Protein AF-F0QRX8-F1 (afdb_monomer_lite)

Radius of gyration: 18.48 Å; chains: 1; bounding box: 49×39×50 Å

Foldseek 3Di:
DFLKQKDWAQQVCLVVCVVVLVVVVVVLLVLLVVQLPDDDDDVQLLVVLVVLLVNVNSVSNNFLEMEMEGEVPLDDLDQEAEEEADLDDDPVVCCVQVSVQVSCCVPPVDRAHAAAEECDPDDDPCCSSVSNHDYHNDDPDLCCLVPPPHRYYYYDNDVVVVVSSVVSHQAKYWYWAWDWDADPVRGIYIYTHGQHIDHPVVCVPDVVVRVVRVVSSVCVNCDPPVVVVVVVVPD

Secondary structure (DSSP, 8-state):
---EEEEE--HHHHHHHHHHHHHHHHHHHHHHHHHTT----HHHHHHHHHHHHHHHHHHHTTS-EEEEEE-TT---SS-EEEEEE-SS--GGGGHHHHHHHHHHHHHH---PPPEEEE--SSPPGGGGGGTTS--BSS-S-TTHHHH--S-EEEEE--HHHHHHHHHH--SEEEEEEEEEEEETTTEEEEEEEEEEEE-HHHHHH-HHHHHHHHHHHHHHHTTTTTHHHHGGG--

Sequence (235 aa):
MESTTQSKSRWFLGILLFPIVLVVLPLFSLYCLRHRKQYKGSEEYSSRFFFLKKIYWLLYQLSPQKDLLDTKDHLELKNSLIVLYSPSFSFFTIYIAFLVSSFYEENYQTRKSFRLCNLHNKKFWWEFLLSSLDVFRKIPSVNFLKESSESIVYFVNSTSSLEEIIKNSYRTIVFFKLDRFFSWSKGFKRTYSAVGKVTLKERLKNLEEFNLKVGKIFFLLQGKDKEVSSAKNLI

Organism: Mycoplasma suis (strain Illinois) (NCBI:txid768700)

Structure (mmCIF, N/CA/C/O backbone):
data_AF-F0QRX8-F1
#
_entry.id   AF-F0QRX8-F1
#
loop_
_atom_site.group_PDB
_atom_site.id
_atom_site.type_symbol
_atom_site.label_atom_id
_atom_site.label_alt_id
_atom_site.label_comp_id
_atom_site.label_asym_id
_atom_site.label_entity_id
_atom_site.label_seq_id
_atom_site.pdbx_PDB_ins_code
_atom_site.Cartn_x
_atom_site.Cartn_y
_atom_site.Cartn_z
_atom_site.occupancy
_atom_site.B_iso_or_equiv
_atom_site.auth_seq_id
_atom_site.auth_comp_id
_atom_site.auth_asym_id
_atom_site.auth_atom_id
_atom_site.pdbx_PDB_model_num
ATOM 1 N N . MET A 1 1 ? -11.857 -18.609 4.148 1.00 39.09 1 MET A N 1
ATOM 2 C CA . MET A 1 1 ? -11.060 -19.023 2.972 1.00 39.09 1 MET A CA 1
ATOM 3 C C . MET A 1 1 ? -9.935 -18.009 2.885 1.00 39.09 1 MET A C 1
ATOM 5 O O . MET A 1 1 ? -10.244 -16.844 2.697 1.00 39.09 1 MET A O 1
ATOM 9 N N . GLU A 1 2 ? -8.685 -18.381 3.173 1.00 47.56 2 GLU A N 1
ATOM 10 C CA . GLU A 1 2 ? -7.579 -17.409 3.222 1.00 47.56 2 GLU A CA 1
ATOM 11 C C . GLU A 1 2 ? -7.380 -16.769 1.840 1.00 47.56 2 GLU A C 1
ATOM 13 O O . GLU A 1 2 ? -6.845 -17.384 0.916 1.00 47.56 2 GLU A O 1
ATOM 18 N N . SER A 1 3 ? -7.848 -15.531 1.674 1.00 60.19 3 SER A N 1
ATOM 19 C CA . SER A 1 3 ? -7.732 -14.795 0.419 1.00 60.19 3 SER A CA 1
ATOM 20 C C . SER A 1 3 ? -6.323 -14.205 0.309 1.00 60.19 3 SER A C 1
ATOM 22 O O . SER A 1 3 ? -6.082 -13.058 0.691 1.00 60.19 3 SER A O 1
ATOM 24 N N . THR A 1 4 ? -5.364 -15.009 -0.152 1.00 74.06 4 THR A N 1
ATOM 25 C CA . THR A 1 4 ? -3.983 -14.544 -0.348 1.00 74.06 4 THR A CA 1
ATOM 26 C C . THR A 1 4 ? -3.740 -14.141 -1.801 1.00 74.06 4 THR A C 1
ATOM 28 O O . THR A 1 4 ? -3.681 -14.986 -2.692 1.00 74.06 4 THR A O 1
ATOM 31 N N . THR A 1 5 ? -3.552 -12.844 -2.059 1.00 82.75 5 THR A N 1
ATOM 32 C CA . THR A 1 5 ? -3.122 -12.360 -3.384 1.00 82.75 5 THR A CA 1
ATOM 33 C C . THR A 1 5 ? -1.602 -12.462 -3.470 1.00 82.75 5 THR A C 1
ATOM 35 O O . THR A 1 5 ? -0.883 -11.956 -2.605 1.00 82.75 5 THR A O 1
ATOM 38 N N . GLN A 1 6 ? -1.083 -13.131 -4.501 1.00 85.25 6 GLN A N 1
ATOM 39 C CA . GLN A 1 6 ? 0.353 -13.386 -4.644 1.00 85.25 6 GLN A CA 1
ATOM 40 C C . GLN A 1 6 ? 0.884 -12.884 -5.980 1.00 85.25 6 GLN A C 1
ATOM 42 O O . GLN A 1 6 ? 0.267 -13.061 -7.025 1.00 85.25 6 GLN A O 1
ATOM 47 N N . SER A 1 7 ? 2.098 -12.347 -5.948 1.00 85.19 7 SER A N 1
ATOM 48 C CA . SER A 1 7 ? 2.884 -12.067 -7.143 1.00 85.19 7 SER A CA 1
ATOM 49 C C . SER A 1 7 ? 4.260 -12.708 -7.020 1.00 85.19 7 SER A C 1
ATOM 51 O O . SER A 1 7 ? 4.848 -12.772 -5.936 1.00 85.19 7 SER A O 1
ATOM 53 N N . LYS A 1 8 ? 4.759 -13.233 -8.135 1.00 86.94 8 LYS A N 1
ATOM 54 C CA . LYS A 1 8 ? 6.095 -13.815 -8.238 1.00 86.94 8 LYS A CA 1
ATOM 55 C C . LYS A 1 8 ? 6.792 -13.181 -9.422 1.00 86.94 8 LYS A C 1
ATOM 57 O O . LYS A 1 8 ? 6.187 -13.056 -10.490 1.00 86.94 8 LYS A O 1
ATOM 62 N N . SER A 1 9 ? 8.042 -12.788 -9.232 1.00 86.56 9 SER A N 1
ATOM 63 C CA . SER A 1 9 ? 8.856 -12.330 -10.339 1.00 86.56 9 SER A CA 1
ATOM 64 C C . SER A 1 9 ? 9.269 -13.519 -11.197 1.00 86.56 9 SER A C 1
ATOM 66 O O . SER A 1 9 ? 9.499 -14.633 -10.716 1.00 86.56 9 SER A O 1
ATOM 68 N N . ARG A 1 10 ? 9.356 -13.280 -12.499 1.00 87.50 10 ARG A N 1
ATOM 69 C CA . ARG A 1 10 ? 9.909 -14.205 -13.482 1.00 87.50 10 ARG A CA 1
ATOM 70 C C . ARG A 1 10 ? 11.307 -13.722 -13.832 1.00 87.50 10 ARG A C 1
ATOM 72 O O . ARG A 1 10 ? 11.575 -13.374 -14.972 1.00 87.50 10 ARG A O 1
ATOM 79 N N . TRP A 1 11 ? 12.181 -13.669 -12.829 1.00 82.94 11 TRP A N 1
ATOM 80 C CA . TRP A 1 11 ? 13.511 -13.057 -12.941 1.00 82.94 11 TRP A CA 1
ATOM 81 C C . TRP A 1 11 ? 14.376 -13.625 -14.076 1.00 82.94 11 TRP A C 1
ATOM 83 O O . TRP A 1 11 ? 15.171 -12.899 -14.662 1.00 82.94 11 TRP A O 1
ATOM 93 N N . PHE A 1 12 ? 14.160 -14.887 -14.457 1.00 82.62 12 PHE A N 1
ATOM 94 C CA . PHE A 1 12 ? 14.786 -15.504 -15.629 1.00 82.62 12 PHE A CA 1
ATOM 95 C C . PHE A 1 12 ? 14.389 -14.820 -16.953 1.00 82.62 12 PHE A C 1
ATOM 97 O O . PHE A 1 12 ? 15.215 -14.696 -17.850 1.00 82.62 12 PHE A O 1
ATOM 104 N N . LEU A 1 13 ? 13.157 -14.303 -17.065 1.00 82.50 13 LEU A N 1
ATOM 105 C CA . LEU A 1 13 ? 12.745 -13.433 -18.176 1.00 82.50 13 LEU A CA 1
ATOM 106 C C . LEU A 1 13 ? 13.372 -12.043 -18.071 1.00 82.50 13 LEU A C 1
ATOM 108 O O . LEU A 1 13 ? 13.385 -11.314 -19.056 1.00 82.50 13 LEU A O 1
ATOM 112 N N . GLY A 1 14 ? 13.899 -11.667 -16.905 1.00 79.19 14 GLY A N 1
ATOM 113 C CA . GLY A 1 14 ? 14.539 -10.379 -16.682 1.00 79.19 14 GLY A CA 1
ATOM 114 C C . GLY A 1 14 ? 15.725 -10.134 -17.614 1.00 79.19 14 GLY A C 1
ATOM 115 O O . GLY A 1 14 ? 15.882 -9.016 -18.087 1.00 79.19 14 GLY A O 1
ATOM 116 N N . ILE A 1 15 ? 16.490 -11.176 -17.966 1.00 78.56 15 ILE A N 1
ATOM 117 C CA . ILE A 1 15 ? 17.587 -11.082 -18.948 1.00 78.56 15 ILE A CA 1
ATOM 118 C C . ILE A 1 15 ? 17.042 -10.699 -20.330 1.00 78.56 15 ILE A C 1
ATOM 120 O O . ILE A 1 15 ? 17.566 -9.802 -20.982 1.00 78.56 15 ILE A O 1
ATOM 124 N N . LEU A 1 16 ? 15.948 -11.334 -20.752 1.00 85.31 16 LEU A N 1
ATOM 125 C CA . LEU A 1 16 ? 15.307 -11.069 -22.041 1.00 85.31 16 LEU A CA 1
ATOM 126 C C . LEU A 1 16 ? 14.614 -9.697 -22.066 1.00 85.31 16 LEU A C 1
ATOM 128 O O . LEU A 1 16 ? 14.625 -9.011 -23.083 1.00 85.31 16 LEU A O 1
ATOM 132 N N . LEU A 1 17 ? 14.042 -9.271 -20.938 1.00 86.44 17 LEU A N 1
ATOM 133 C CA . LEU A 1 17 ? 13.377 -7.975 -20.793 1.00 86.44 17 LEU A CA 1
ATOM 134 C C . LEU A 1 17 ? 14.352 -6.820 -20.531 1.00 86.44 17 LEU A C 1
ATOM 136 O O . LEU A 1 17 ? 13.953 -5.662 -20.639 1.00 86.44 17 LEU A O 1
ATOM 140 N N . PHE A 1 18 ? 15.616 -7.099 -20.215 1.00 86.00 18 PHE A N 1
ATOM 141 C CA . PHE A 1 18 ? 16.632 -6.093 -19.909 1.00 86.00 18 PHE A CA 1
ATOM 142 C C . PHE A 1 18 ? 16.752 -4.973 -20.962 1.00 86.00 18 PHE A C 1
ATOM 144 O O . PHE A 1 18 ? 16.651 -3.807 -20.571 1.00 86.00 18 PHE A O 1
ATOM 151 N N . PRO A 1 19 ? 16.879 -5.253 -22.279 1.00 88.44 19 PRO A N 1
ATOM 152 C CA . PRO A 1 19 ? 16.941 -4.195 -23.292 1.00 88.44 19 PRO A CA 1
ATOM 153 C C . PRO A 1 19 ? 15.665 -3.344 -23.337 1.00 88.44 19 PRO A C 1
ATOM 155 O O . PRO A 1 19 ? 15.735 -2.131 -23.519 1.00 88.44 19 PRO A O 1
ATOM 158 N N . ILE A 1 20 ? 14.498 -3.948 -23.097 1.00 89.19 20 ILE A N 1
ATOM 159 C CA . ILE A 1 20 ? 13.226 -3.218 -23.023 1.00 89.19 20 ILE A CA 1
ATOM 160 C C . ILE A 1 20 ? 13.235 -2.291 -21.806 1.00 89.19 20 ILE A C 1
ATOM 162 O O . ILE A 1 20 ? 12.860 -1.125 -21.912 1.00 89.19 20 ILE A O 1
ATOM 166 N N . VAL A 1 21 ? 13.702 -2.772 -20.652 1.00 88.12 21 VAL A N 1
ATOM 167 C CA . VAL A 1 21 ? 13.785 -1.959 -19.433 1.00 88.12 21 VAL A CA 1
ATOM 168 C C . VAL A 1 21 ? 14.744 -0.779 -19.604 1.00 88.12 21 VAL A C 1
ATOM 170 O O . VAL A 1 21 ? 14.414 0.322 -19.157 1.00 88.12 21 VAL A O 1
ATOM 173 N N . LEU A 1 22 ? 15.874 -0.972 -20.294 1.00 88.31 22 LEU A N 1
ATOM 174 C CA . LEU A 1 22 ? 16.827 0.102 -20.594 1.00 88.31 22 LEU A CA 1
ATOM 175 C C . LEU A 1 22 ? 16.199 1.256 -21.384 1.00 88.31 22 LEU A C 1
ATOM 177 O O . LEU A 1 22 ? 16.584 2.402 -21.175 1.00 88.31 22 LEU A O 1
ATOM 181 N N . VAL A 1 23 ? 15.214 0.981 -22.243 1.00 91.56 23 VAL A N 1
ATOM 182 C CA . VAL A 1 23 ? 14.473 2.011 -22.993 1.00 91.56 23 VAL A CA 1
ATOM 183 C C . VAL A 1 23 ? 13.301 2.566 -22.179 1.00 91.56 23 VAL A C 1
ATOM 185 O O . VAL A 1 23 ? 13.048 3.771 -22.169 1.00 91.56 23 VAL A O 1
ATOM 188 N N . VAL A 1 24 ? 12.582 1.709 -21.454 1.00 91.50 24 VAL A N 1
ATOM 189 C CA . VAL A 1 24 ? 11.384 2.107 -20.700 1.00 91.50 24 VAL A CA 1
ATOM 190 C C . VAL A 1 24 ? 11.724 3.017 -19.520 1.00 91.50 24 VAL A C 1
ATOM 192 O O . VAL A 1 24 ? 11.007 3.987 -19.288 1.00 91.50 24 VAL A O 1
ATOM 195 N N . LEU A 1 25 ? 12.804 2.755 -18.779 1.00 89.19 25 LEU A N 1
ATOM 196 C CA . LEU A 1 25 ? 13.206 3.568 -17.623 1.00 89.19 25 LEU A CA 1
ATOM 197 C C . LEU A 1 25 ? 13.459 5.054 -17.945 1.00 89.19 25 LEU A C 1
ATOM 199 O O . LEU A 1 25 ? 12.899 5.902 -17.238 1.00 89.19 25 LEU A O 1
ATOM 203 N N . PRO A 1 26 ? 14.256 5.421 -18.967 1.00 91.31 26 PRO A N 1
ATOM 204 C CA . PRO A 1 26 ? 14.468 6.823 -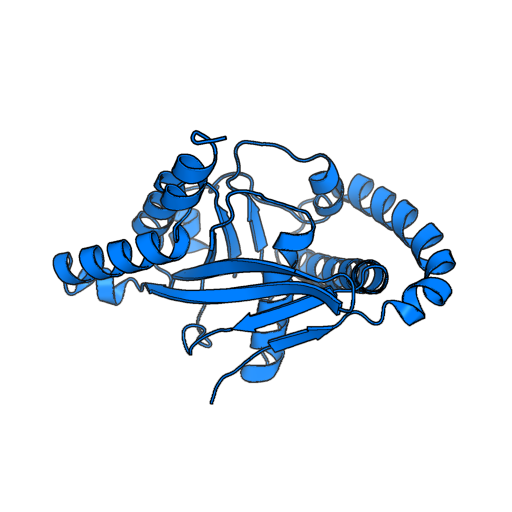19.314 1.00 91.31 26 PRO A CA 1
ATOM 205 C C . PRO A 1 26 ? 13.189 7.481 -19.840 1.00 91.31 26 PRO A C 1
ATOM 207 O O . PRO A 1 26 ? 12.864 8.587 -19.409 1.00 91.31 26 PRO A O 1
ATOM 210 N N . LEU A 1 27 ? 12.401 6.795 -20.678 1.00 93.06 27 LEU A N 1
ATOM 211 C CA . LEU A 1 27 ? 11.106 7.311 -21.147 1.00 93.06 27 LEU A CA 1
ATOM 212 C C . LEU A 1 27 ? 10.138 7.560 -19.985 1.00 93.06 27 LEU A C 1
ATOM 214 O O . LEU A 1 27 ? 9.484 8.601 -19.916 1.00 93.06 27 LEU A O 1
ATOM 218 N N . PHE A 1 28 ? 10.081 6.631 -19.034 1.00 91.88 28 PHE A N 1
ATOM 219 C CA . PHE A 1 28 ? 9.264 6.766 -17.838 1.00 91.88 28 PHE A CA 1
ATOM 220 C C . PHE A 1 28 ? 9.755 7.903 -16.929 1.00 91.88 28 PHE A C 1
ATOM 222 O O . PHE A 1 28 ? 8.950 8.636 -16.353 1.00 91.88 28 PHE A O 1
ATOM 229 N N . SER A 1 29 ? 11.069 8.102 -16.838 1.00 89.75 29 SER A N 1
ATOM 230 C CA . SER A 1 29 ? 11.664 9.217 -16.096 1.00 89.75 29 SER A CA 1
ATOM 231 C C . SER A 1 29 ? 11.304 10.568 -16.725 1.00 89.75 29 SER A C 1
ATOM 233 O O . SER A 1 29 ? 10.891 11.484 -16.013 1.00 89.75 29 SER A O 1
ATOM 235 N N . LEU A 1 30 ? 11.369 10.683 -18.056 1.00 90.44 30 LEU A N 1
ATOM 236 C CA . LEU A 1 30 ? 10.913 11.868 -18.794 1.00 90.44 30 LEU A CA 1
ATOM 237 C C . LEU A 1 30 ? 9.412 12.116 -18.602 1.00 90.44 30 LEU A C 1
ATOM 239 O O . LEU A 1 30 ? 8.988 13.252 -18.380 1.00 90.44 30 LEU A O 1
ATOM 243 N N . TYR A 1 31 ? 8.607 11.053 -18.625 1.00 90.69 31 TYR A N 1
ATOM 244 C CA . TYR A 1 31 ? 7.178 11.125 -18.334 1.00 90.69 31 TYR A CA 1
ATOM 245 C C . TYR A 1 31 ? 6.913 11.673 -16.922 1.00 90.69 31 TYR A C 1
ATOM 247 O O . TYR A 1 31 ? 6.138 12.615 -16.753 1.00 90.69 31 TYR A O 1
ATOM 255 N N . CYS A 1 32 ? 7.609 11.157 -15.907 1.00 88.31 32 CYS A N 1
ATOM 256 C CA . CYS A 1 32 ? 7.520 11.666 -14.538 1.00 88.31 32 CYS A CA 1
ATOM 257 C C . CYS A 1 32 ? 7.887 13.152 -14.454 1.00 88.31 32 CYS A C 1
ATOM 259 O O . CYS A 1 32 ? 7.146 13.942 -13.865 1.00 88.31 32 CYS A O 1
ATOM 261 N N . LEU A 1 33 ? 8.974 13.558 -15.117 1.00 87.38 33 LEU A N 1
ATOM 262 C CA . LEU A 1 33 ? 9.407 14.953 -15.164 1.00 87.38 33 LEU A CA 1
ATOM 263 C C . LEU A 1 33 ? 8.326 15.875 -15.744 1.00 87.38 33 LEU A C 1
ATOM 265 O O . LEU A 1 33 ? 8.021 16.910 -15.149 1.00 87.38 33 LEU A O 1
ATOM 269 N N . ARG A 1 34 ? 7.715 15.478 -16.867 1.00 87.31 34 ARG A N 1
ATOM 270 C CA . ARG A 1 34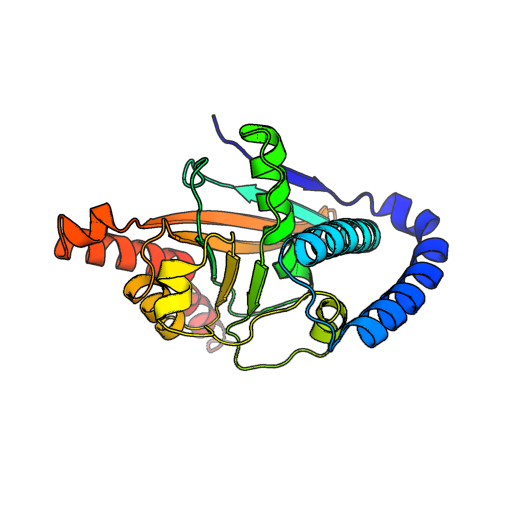 ? 6.658 16.243 -17.546 1.00 87.31 34 ARG A CA 1
ATOM 271 C C . ARG A 1 34 ? 5.408 16.411 -16.680 1.00 87.31 34 ARG A C 1
ATOM 273 O O . ARG A 1 34 ? 4.781 17.467 -16.702 1.00 87.31 34 ARG A O 1
ATOM 280 N N . HIS A 1 35 ? 5.049 15.386 -15.911 1.00 82.56 35 HIS A N 1
ATOM 281 C CA . HIS A 1 35 ? 3.799 15.354 -15.147 1.00 82.56 35 HIS A CA 1
ATOM 282 C C . HIS A 1 35 ? 3.916 15.834 -13.693 1.00 82.56 35 HIS A C 1
ATOM 284 O O . HIS A 1 35 ? 2.887 16.025 -13.045 1.00 82.56 35 HIS A O 1
ATOM 290 N N . ARG A 1 36 ? 5.129 16.135 -13.207 1.00 76.19 36 ARG A N 1
ATOM 291 C CA . ARG A 1 36 ? 5.435 16.538 -11.819 1.00 76.19 36 ARG A CA 1
ATOM 292 C C . ARG A 1 36 ? 4.600 17.696 -11.249 1.00 76.19 36 ARG A C 1
ATOM 294 O O . ARG A 1 36 ? 4.540 17.850 -10.033 1.00 76.19 36 ARG A O 1
ATOM 301 N N . LYS A 1 37 ? 4.005 18.546 -12.092 1.00 70.06 37 LYS A N 1
ATOM 302 C CA . LYS A 1 37 ? 3.225 19.727 -11.670 1.00 70.06 37 LYS A CA 1
ATOM 303 C C . LYS A 1 37 ? 1.790 19.756 -12.208 1.00 70.06 37 LYS A C 1
ATOM 305 O O . LYS A 1 37 ? 1.121 20.774 -12.085 1.00 70.06 37 LYS A O 1
ATOM 310 N N . GLN A 1 38 ? 1.317 18.677 -12.830 1.00 66.00 38 GLN A N 1
ATOM 311 C CA . GLN A 1 38 ? 0.010 18.657 -13.491 1.00 66.00 38 GLN A CA 1
ATOM 312 C C . GLN A 1 38 ? -0.974 17.763 -12.730 1.00 66.00 38 GLN A C 1
ATOM 314 O O . GLN A 1 38 ? -1.101 16.572 -13.047 1.00 66.00 38 GLN A O 1
ATOM 319 N N . TYR A 1 39 ? -1.678 18.344 -11.750 1.00 61.16 39 TYR A N 1
ATOM 320 C CA . TYR A 1 39 ? -2.886 17.736 -11.188 1.00 61.16 39 TYR A CA 1
ATOM 321 C C . TYR A 1 39 ? -4.045 17.929 -12.164 1.00 61.16 39 TYR A C 1
ATOM 323 O O . TYR A 1 39 ? -4.289 19.044 -12.620 1.00 61.16 39 TYR A O 1
ATOM 331 N N . LYS A 1 40 ? -4.740 16.843 -12.502 1.00 64.12 40 LYS A N 1
ATOM 332 C CA . LYS A 1 40 ? -5.816 16.852 -13.504 1.00 64.12 40 LYS A CA 1
ATOM 333 C C . LYS A 1 40 ? -7.038 16.007 -13.096 1.00 64.12 40 LYS A C 1
ATOM 335 O O . LYS A 1 40 ? -7.823 15.594 -13.936 1.00 64.12 40 LYS A O 1
ATOM 340 N N . GLY A 1 41 ? -7.218 15.764 -11.793 1.00 73.06 41 GLY A N 1
ATOM 341 C CA . GLY A 1 41 ? -8.401 15.076 -11.251 1.00 73.06 41 GLY A CA 1
ATOM 342 C C . GLY A 1 41 ? -8.244 13.566 -11.011 1.00 73.06 41 GLY A C 1
ATOM 343 O O . GLY A 1 41 ? -7.169 12.986 -11.180 1.00 73.06 41 GLY A O 1
ATOM 344 N N . SER A 1 42 ? -9.323 12.932 -10.541 1.00 75.38 42 SER A N 1
ATOM 345 C CA . SER A 1 42 ? -9.369 11.539 -10.058 1.00 75.38 42 SER A CA 1
ATOM 346 C C . SER A 1 42 ? -9.319 10.481 -11.170 1.00 75.38 42 SER A C 1
ATOM 348 O O . SER A 1 42 ? -8.666 9.446 -11.006 1.00 75.38 42 SER A O 1
ATOM 350 N N . GLU A 1 43 ? -9.952 10.731 -12.315 1.00 76.69 43 GLU A N 1
ATOM 351 C CA . GLU A 1 43 ? -9.905 9.825 -13.472 1.00 76.69 43 GLU A CA 1
ATOM 352 C C . GLU A 1 43 ? -8.493 9.736 -14.050 1.00 76.69 43 GLU A C 1
ATOM 354 O O . GLU A 1 43 ? -7.943 8.643 -14.230 1.00 76.69 43 GLU A O 1
ATOM 359 N N . GLU A 1 44 ? -7.850 10.889 -14.254 1.00 84.38 44 GLU A N 1
ATOM 360 C CA . GLU A 1 44 ? -6.482 10.910 -14.749 1.00 84.38 44 GLU A CA 1
ATOM 361 C C . GLU A 1 44 ? -5.527 10.264 -13.739 1.00 84.38 44 GLU A C 1
ATOM 363 O O . GLU A 1 44 ? -4.684 9.461 -14.137 1.00 84.38 44 GLU A O 1
ATOM 368 N N . TYR A 1 45 ? -5.717 10.492 -12.433 1.00 87.56 45 TYR A N 1
ATOM 369 C CA . TYR A 1 45 ? -4.970 9.772 -11.397 1.00 87.56 45 TYR A CA 1
ATOM 370 C C . TYR A 1 45 ? -5.071 8.252 -11.566 1.00 87.56 45 TYR A C 1
ATOM 372 O O . TYR A 1 45 ? -4.053 7.558 -11.554 1.00 87.56 45 TYR A O 1
ATOM 380 N N . SER A 1 46 ? -6.285 7.735 -11.761 1.00 89.12 46 SER A N 1
ATOM 381 C CA . SER A 1 46 ? -6.538 6.300 -11.912 1.00 89.12 46 SER A CA 1
ATOM 382 C C . SER A 1 46 ? -5.778 5.727 -13.110 1.00 89.12 46 SER A C 1
ATOM 384 O O . SER A 1 46 ? -5.083 4.717 -12.985 1.00 89.12 46 SER A O 1
ATOM 386 N N . SER A 1 47 ? -5.834 6.402 -14.263 1.00 89.56 47 SER A N 1
ATOM 387 C CA . SER A 1 47 ? -5.106 5.985 -15.470 1.00 89.56 47 SER A CA 1
ATOM 388 C C . SER A 1 47 ? -3.588 5.927 -15.243 1.00 89.56 47 SER A C 1
ATOM 390 O O . SER A 1 47 ? -2.947 4.913 -15.541 1.00 89.56 47 SER A O 1
ATOM 392 N N . ARG A 1 48 ? -3.018 6.967 -14.616 1.00 90.12 48 ARG A N 1
ATOM 393 C CA . ARG A 1 48 ? -1.588 7.053 -14.299 1.00 90.12 48 ARG A CA 1
ATOM 394 C C . ARG A 1 48 ? -1.178 6.017 -13.256 1.00 90.12 48 ARG A C 1
ATOM 396 O O . ARG A 1 48 ? -0.092 5.455 -13.362 1.00 90.12 48 ARG A O 1
ATOM 403 N N . PHE A 1 49 ? -2.046 5.711 -12.291 1.00 91.88 49 PHE A N 1
ATOM 404 C CA . PHE A 1 49 ? -1.835 4.649 -11.308 1.00 91.88 49 PHE A CA 1
ATOM 405 C C . PHE A 1 49 ? -1.711 3.281 -11.986 1.00 91.88 49 PHE A C 1
ATOM 407 O O . PHE A 1 49 ? -0.765 2.544 -11.714 1.00 91.88 49 PHE A O 1
ATOM 414 N N . PHE A 1 50 ? -2.616 2.946 -12.912 1.00 92.12 50 PHE A N 1
ATOM 415 C CA . PHE A 1 50 ? -2.535 1.681 -13.650 1.00 92.12 50 PHE A CA 1
ATOM 416 C C . PHE A 1 50 ? -1.347 1.634 -14.611 1.00 92.12 50 PHE A C 1
ATOM 418 O O . PHE A 1 50 ? -0.755 0.571 -14.794 1.00 92.12 50 PHE A O 1
ATOM 425 N N . PHE A 1 51 ? -0.962 2.769 -15.193 1.00 92.38 51 PHE A N 1
ATOM 426 C CA . PHE A 1 51 ? 0.275 2.863 -15.960 1.00 92.38 51 PHE A CA 1
ATOM 427 C C . PHE A 1 51 ? 1.503 2.600 -15.076 1.00 92.38 51 PHE A C 1
ATOM 429 O O . PHE A 1 51 ? 2.312 1.733 -15.406 1.00 92.38 51 PHE A O 1
ATOM 436 N N . LEU A 1 52 ? 1.596 3.241 -13.904 1.00 92.56 52 LEU A N 1
ATOM 437 C CA . LEU A 1 52 ? 2.667 2.982 -12.940 1.00 92.56 52 LEU A CA 1
ATOM 438 C C . LEU A 1 52 ? 2.682 1.515 -12.494 1.00 92.56 52 LEU A C 1
ATOM 440 O O . LEU A 1 52 ? 3.755 0.925 -12.431 1.00 92.56 52 LEU A O 1
ATOM 444 N N . LYS A 1 53 ? 1.517 0.902 -12.238 1.00 92.69 53 LYS A N 1
ATOM 445 C CA . LYS A 1 53 ? 1.395 -0.528 -11.900 1.00 92.69 53 LYS A CA 1
ATOM 446 C C . LYS A 1 53 ? 2.062 -1.412 -12.962 1.00 92.69 53 LYS A C 1
ATOM 448 O O . LYS A 1 53 ? 2.780 -2.342 -12.604 1.00 92.69 53 LYS A O 1
ATOM 453 N N . LYS A 1 54 ? 1.877 -1.105 -14.253 1.00 92.06 54 LYS A N 1
ATOM 454 C CA . LYS A 1 54 ? 2.512 -1.833 -15.370 1.00 92.06 54 LYS A CA 1
ATOM 455 C C . LYS A 1 54 ? 4.027 -1.632 -15.411 1.00 92.06 54 LYS A C 1
ATOM 457 O O . LYS A 1 54 ? 4.757 -2.612 -15.514 1.00 92.06 54 LYS A O 1
ATOM 462 N N . ILE A 1 55 ? 4.496 -0.387 -15.292 1.00 91.25 55 ILE A N 1
ATOM 463 C CA . ILE A 1 55 ? 5.935 -0.074 -15.261 1.00 91.25 55 ILE A CA 1
ATOM 464 C C . ILE A 1 55 ? 6.602 -0.768 -14.076 1.00 91.25 55 ILE A C 1
ATOM 466 O O . ILE A 1 55 ? 7.625 -1.429 -14.228 1.00 91.25 55 ILE A O 1
ATOM 470 N N . TYR A 1 56 ? 5.987 -0.684 -12.900 1.00 90.56 56 TYR A N 1
ATOM 471 C CA . TYR A 1 56 ? 6.465 -1.366 -11.711 1.00 90.56 56 TYR A CA 1
ATOM 472 C C . TYR A 1 56 ? 6.530 -2.876 -11.928 1.00 90.56 56 TYR A C 1
ATOM 474 O O . TYR A 1 56 ? 7.528 -3.491 -11.577 1.00 90.56 56 TYR A O 1
ATOM 482 N N . TRP A 1 57 ? 5.496 -3.481 -12.520 1.00 89.31 57 TRP A N 1
ATOM 483 C CA . TRP A 1 57 ? 5.482 -4.916 -12.800 1.00 89.31 57 TRP A CA 1
ATOM 484 C C . TRP A 1 57 ? 6.597 -5.342 -13.761 1.00 89.31 57 TRP A C 1
ATOM 486 O O . TRP A 1 57 ? 7.182 -6.403 -13.558 1.00 89.31 57 TRP A O 1
ATOM 496 N N . LEU A 1 58 ? 6.923 -4.514 -14.758 1.00 89.12 58 LEU A N 1
ATOM 497 C CA . LEU A 1 58 ? 8.064 -4.737 -15.646 1.00 89.12 58 LEU A CA 1
ATOM 498 C C . LEU A 1 58 ? 9.383 -4.733 -14.857 1.00 89.12 58 LEU A C 1
ATOM 500 O O . LEU A 1 58 ? 10.161 -5.676 -14.964 1.00 89.12 58 LEU A O 1
ATOM 504 N N . LEU A 1 59 ? 9.606 -3.715 -14.018 1.00 86.81 59 LEU A N 1
ATOM 505 C CA . LEU A 1 59 ? 10.804 -3.626 -13.170 1.00 86.81 59 LEU A CA 1
ATOM 506 C C . LEU A 1 59 ? 10.879 -4.771 -12.157 1.00 86.81 59 LEU A C 1
ATOM 508 O O . LEU A 1 59 ? 11.952 -5.297 -11.880 1.00 86.81 59 LEU A O 1
ATOM 512 N N . TYR A 1 60 ? 9.729 -5.190 -11.640 1.00 86.94 60 TYR A N 1
ATOM 513 C CA . TYR A 1 60 ? 9.596 -6.312 -10.724 1.00 86.94 60 TYR A CA 1
ATOM 514 C C . TYR A 1 60 ? 10.049 -7.636 -11.351 1.00 86.94 60 TYR A C 1
ATOM 516 O O . TYR A 1 60 ? 10.506 -8.519 -10.631 1.00 86.94 60 TYR A O 1
ATOM 524 N N . GLN A 1 61 ? 9.986 -7.784 -12.682 1.00 88.62 61 GLN A N 1
ATOM 525 C CA . GLN A 1 61 ? 10.526 -8.966 -13.359 1.00 88.62 61 GLN A CA 1
ATOM 526 C C . GLN A 1 61 ? 12.057 -9.032 -13.341 1.00 88.62 61 GLN A C 1
ATOM 528 O O . GLN A 1 61 ? 12.587 -10.057 -13.738 1.00 88.62 61 GLN A O 1
ATOM 533 N N . LEU A 1 62 ? 12.783 -7.995 -12.909 1.00 85.81 62 LEU A N 1
ATOM 534 C CA . LEU A 1 62 ? 14.251 -8.009 -12.896 1.00 85.81 62 LEU A CA 1
ATOM 535 C C . LEU A 1 62 ? 14.858 -8.552 -11.598 1.00 85.81 62 LEU A C 1
ATOM 537 O O . LEU A 1 62 ? 16.018 -8.955 -11.594 1.00 85.81 62 LEU A O 1
ATOM 541 N N . SER A 1 63 ? 14.111 -8.564 -10.492 1.00 82.88 63 SER A N 1
ATOM 542 C CA . SER A 1 63 ? 14.607 -9.035 -9.196 1.00 82.88 63 SER A CA 1
ATOM 543 C C . SER A 1 63 ? 13.987 -10.384 -8.832 1.00 82.88 63 SER A C 1
ATOM 545 O O . SER A 1 63 ? 12.783 -10.554 -9.004 1.00 82.88 63 SER A O 1
ATOM 547 N N . PRO A 1 64 ? 14.740 -11.365 -8.299 1.00 86.06 64 PRO A N 1
ATOM 548 C CA . PRO A 1 64 ? 14.155 -12.590 -7.759 1.00 86.06 64 PRO A CA 1
ATOM 549 C C . PRO A 1 64 ? 13.365 -12.244 -6.492 1.00 86.06 64 PRO A C 1
ATOM 551 O O . PRO A 1 64 ? 13.934 -11.901 -5.451 1.00 86.06 64 PRO A O 1
ATOM 554 N N . GLN A 1 65 ? 12.037 -12.257 -6.597 1.00 89.00 65 GLN A N 1
ATOM 555 C CA . GLN A 1 65 ? 11.164 -11.735 -5.563 1.00 89.00 65 GLN A CA 1
ATOM 556 C C . GLN A 1 65 ? 9.774 -12.378 -5.587 1.00 89.00 65 GLN A C 1
ATOM 558 O O . GLN A 1 65 ? 9.220 -12.695 -6.640 1.00 89.00 65 GLN A O 1
ATOM 563 N N . LYS A 1 66 ? 9.188 -12.549 -4.401 1.00 89.88 66 LYS A N 1
ATOM 564 C CA . LYS A 1 66 ? 7.804 -12.972 -4.197 1.00 89.88 66 LYS A CA 1
ATOM 565 C C . LYS A 1 66 ? 7.137 -12.064 -3.176 1.00 89.88 66 LYS A C 1
ATOM 567 O O . LYS A 1 66 ? 7.576 -12.014 -2.027 1.00 89.88 66 LYS A O 1
ATOM 572 N N . ASP A 1 67 ? 6.032 -11.444 -3.567 1.00 90.62 67 ASP A N 1
ATOM 573 C CA . ASP A 1 67 ? 5.223 -10.642 -2.654 1.00 90.62 67 ASP A CA 1
ATOM 574 C C . ASP A 1 67 ? 3.866 -11.297 -2.420 1.00 90.62 67 ASP A C 1
ATOM 576 O O . ASP A 1 67 ? 3.214 -11.761 -3.359 1.00 90.62 67 ASP A O 1
ATOM 580 N N . LEU A 1 68 ? 3.454 -11.336 -1.158 1.00 91.38 68 LEU A N 1
ATOM 581 C CA . LEU A 1 68 ? 2.208 -11.935 -0.703 1.00 91.38 68 LEU A CA 1
ATOM 582 C C . LEU A 1 68 ? 1.404 -10.906 0.085 1.00 91.38 68 LEU A C 1
ATOM 584 O O . LEU A 1 68 ? 1.950 -10.237 0.958 1.00 91.38 68 LEU A O 1
ATOM 588 N N . LEU A 1 69 ? 0.117 -10.801 -0.222 1.00 91.62 69 LEU A N 1
ATOM 589 C CA . LEU A 1 69 ? -0.867 -10.081 0.570 1.00 91.62 69 LEU A CA 1
ATOM 590 C C . LEU A 1 69 ? -1.634 -11.104 1.410 1.00 91.62 69 LEU A C 1
ATOM 592 O O . LEU A 1 69 ? -2.322 -11.954 0.851 1.00 91.62 69 LEU A O 1
ATOM 596 N N . ASP A 1 70 ? -1.493 -11.029 2.728 1.00 90.69 70 ASP A N 1
ATOM 597 C CA . ASP A 1 70 ? -2.276 -11.807 3.688 1.00 90.69 70 ASP A CA 1
ATOM 598 C C . ASP A 1 70 ? -3.293 -10.870 4.340 1.00 90.69 70 ASP A C 1
ATOM 600 O O . ASP A 1 70 ? -2.920 -9.901 4.998 1.00 90.69 70 ASP A O 1
ATOM 604 N N . THR A 1 71 ? -4.580 -11.100 4.106 1.00 83.38 71 THR A N 1
ATOM 605 C CA . THR A 1 71 ? -5.636 -10.156 4.485 1.00 83.38 71 THR A CA 1
ATOM 606 C C . THR A 1 71 ? -6.376 -10.555 5.757 1.00 83.38 71 THR A C 1
ATOM 608 O O . THR A 1 71 ? -7.050 -9.686 6.304 1.00 83.38 71 THR A O 1
ATOM 611 N N . LYS A 1 72 ? -6.266 -11.810 6.231 1.00 74.50 72 LYS A N 1
ATOM 612 C CA . LYS A 1 72 ? -6.974 -12.366 7.411 1.00 74.50 72 LYS A CA 1
ATOM 613 C C . LYS A 1 72 ? -8.414 -11.842 7.601 1.00 74.50 72 LYS A C 1
ATOM 615 O O . LYS A 1 72 ? -8.794 -11.436 8.696 1.00 74.50 72 LYS A O 1
ATOM 620 N N . ASP A 1 73 ? -9.190 -11.765 6.515 1.00 73.69 73 ASP A N 1
ATOM 621 C CA . ASP A 1 73 ? -10.573 -11.242 6.472 1.00 73.69 73 ASP A CA 1
ATOM 622 C C . ASP A 1 73 ? -10.753 -9.776 6.948 1.00 73.69 73 ASP A C 1
ATOM 624 O O . ASP A 1 73 ? -11.847 -9.303 7.282 1.00 73.69 73 ASP A O 1
ATOM 628 N N . HIS A 1 74 ? -9.673 -8.995 6.968 1.00 82.25 74 HIS A N 1
ATOM 629 C CA . HIS A 1 74 ? -9.705 -7.584 7.342 1.00 82.25 74 HIS A CA 1
ATOM 630 C C . HIS A 1 74 ? -10.097 -6.649 6.187 1.00 82.25 74 HIS A C 1
ATOM 632 O O . HIS A 1 74 ? -10.556 -5.536 6.453 1.00 82.25 74 HIS A O 1
ATOM 638 N N . LEU A 1 75 ? -9.944 -7.073 4.926 1.00 84.75 75 LEU A N 1
ATOM 639 C CA . LEU A 1 75 ? -10.362 -6.295 3.755 1.00 84.75 75 LEU A CA 1
ATOM 640 C C . LEU A 1 75 ? -11.808 -6.621 3.355 1.00 84.75 75 LEU A C 1
ATOM 642 O O . LEU A 1 75 ? -12.124 -7.746 2.983 1.00 84.75 75 LEU A O 1
ATOM 646 N N . GLU A 1 76 ? -12.668 -5.606 3.359 1.00 81.25 76 GLU A N 1
ATOM 647 C CA . GLU A 1 76 ? -14.077 -5.687 2.948 1.00 81.25 76 GLU A CA 1
ATOM 648 C C . GLU A 1 76 ? -14.325 -4.835 1.700 1.00 81.25 76 GLU A C 1
ATOM 650 O O . GLU A 1 76 ? -13.561 -3.922 1.424 1.00 81.25 76 GLU A O 1
ATOM 655 N N . LEU A 1 77 ? -15.442 -5.037 0.995 1.00 78.56 77 LEU A N 1
ATOM 656 C CA . LEU A 1 77 ? -15.829 -4.242 -0.183 1.00 78.56 77 LEU A CA 1
ATOM 657 C C . LEU A 1 77 ? -15.791 -2.711 0.041 1.00 78.56 77 LEU A C 1
ATOM 659 O O . LEU A 1 77 ? -15.484 -1.942 -0.880 1.00 78.56 77 LEU A O 1
ATOM 663 N N . LYS A 1 78 ? -16.134 -2.251 1.252 1.00 76.00 78 LYS A N 1
ATOM 664 C CA . LYS A 1 78 ? -16.261 -0.823 1.594 1.00 76.00 78 LYS A CA 1
ATOM 665 C C . LYS A 1 78 ? -14.923 -0.081 1.503 1.00 76.00 78 LYS A C 1
ATOM 667 O O . LYS A 1 78 ? -13.855 -0.679 1.484 1.00 76.00 78 LYS A O 1
ATOM 672 N N . ASN A 1 79 ? -14.977 1.251 1.439 1.00 63.25 79 ASN A N 1
ATOM 673 C CA . ASN A 1 79 ? -13.785 2.100 1.348 1.00 63.25 79 ASN A CA 1
ATOM 674 C C . ASN A 1 79 ? -12.895 1.945 2.587 1.00 63.25 79 ASN A C 1
ATOM 676 O O . ASN A 1 79 ? -13.100 2.609 3.604 1.00 63.25 79 ASN A O 1
ATOM 680 N N . SER A 1 80 ? -11.896 1.074 2.478 1.00 71.50 80 SER A N 1
ATOM 681 C CA . SER A 1 80 ? -10.854 0.906 3.476 1.00 71.50 80 SER A CA 1
ATOM 682 C C . SER A 1 80 ? -9.719 1.891 3.218 1.00 71.50 80 SER A C 1
ATOM 684 O O . SER A 1 80 ? -9.133 1.901 2.132 1.00 71.50 80 SER A O 1
ATOM 686 N N . LEU A 1 81 ? -9.378 2.684 4.229 1.00 88.62 81 LEU A N 1
ATOM 687 C CA . LEU A 1 81 ? -8.070 3.321 4.290 1.00 88.62 81 LEU A CA 1
ATOM 688 C C . LEU A 1 81 ? -7.056 2.263 4.690 1.00 88.62 81 LEU A C 1
ATOM 690 O O . LEU A 1 81 ? -7.232 1.572 5.690 1.00 88.62 81 LEU A O 1
ATOM 694 N N . ILE A 1 82 ? -6.002 2.137 3.903 1.00 92.00 82 ILE A N 1
ATOM 695 C CA . ILE A 1 82 ? -4.946 1.171 4.160 1.00 92.00 82 ILE A CA 1
ATOM 696 C C . ILE A 1 82 ? -3.809 1.924 4.812 1.00 92.00 82 ILE A C 1
ATOM 698 O O . ILE A 1 82 ? -3.373 2.956 4.308 1.00 92.00 82 ILE A O 1
ATOM 702 N N . VAL A 1 83 ? -3.325 1.410 5.928 1.00 92.56 83 VAL A N 1
ATOM 703 C CA . VAL A 1 83 ? -2.194 1.986 6.641 1.00 92.56 83 VAL A CA 1
ATOM 704 C C . VAL A 1 83 ? -1.110 0.930 6.711 1.00 92.56 83 VAL A C 1
ATOM 706 O O . VAL A 1 83 ? -1.281 -0.099 7.356 1.00 92.56 83 VAL A O 1
ATOM 709 N N . LEU A 1 84 ? 0.002 1.179 6.031 1.00 91.56 84 LEU A N 1
ATOM 710 C CA . LEU A 1 84 ? 1.198 0.362 6.115 1.00 91.56 84 LEU A CA 1
ATOM 711 C C . LEU A 1 84 ? 2.172 1.013 7.093 1.00 91.56 84 LEU A C 1
ATOM 713 O O . LEU A 1 84 ? 2.743 2.068 6.801 1.00 91.56 84 LEU A O 1
ATOM 717 N N . TYR A 1 85 ? 2.402 0.351 8.225 1.00 86.25 85 TYR A N 1
ATOM 718 C CA . TYR A 1 85 ? 3.509 0.718 9.097 1.00 86.25 85 TYR A CA 1
ATOM 719 C C . TYR A 1 85 ? 4.804 0.155 8.512 1.00 86.25 85 TYR A C 1
ATOM 721 O O . TYR A 1 85 ? 4.964 -1.059 8.355 1.00 86.25 85 TYR A O 1
ATOM 729 N N . SER A 1 86 ? 5.727 1.039 8.146 1.00 80.75 86 SER A N 1
ATOM 730 C CA . SER A 1 86 ? 7.044 0.639 7.672 1.00 80.75 86 SER A CA 1
ATOM 731 C C . SER A 1 86 ? 8.078 1.655 8.138 1.00 80.75 86 SER A C 1
ATOM 733 O O . SER A 1 86 ? 8.132 2.753 7.596 1.00 80.75 86 SER A O 1
ATOM 735 N N . PRO A 1 87 ? 8.956 1.305 9.092 1.00 72.50 87 PRO A N 1
ATOM 736 C CA . PRO A 1 87 ? 10.039 2.194 9.514 1.00 72.50 87 PRO A CA 1
ATOM 737 C C . PRO A 1 87 ? 10.956 2.614 8.349 1.00 72.50 87 PRO A C 1
ATOM 739 O O . PRO A 1 87 ? 11.530 3.703 8.357 1.00 72.50 87 PRO A O 1
ATOM 742 N N . SER A 1 88 ? 11.055 1.773 7.307 1.00 74.06 88 SER A N 1
ATOM 743 C CA . SER A 1 88 ? 11.820 2.030 6.083 1.00 74.06 88 SER A CA 1
ATOM 744 C C . SER A 1 88 ? 10.933 2.043 4.830 1.00 74.06 88 SER A C 1
ATOM 746 O O . SER A 1 88 ? 10.602 0.998 4.256 1.00 74.06 88 SER A O 1
ATOM 748 N N . PHE A 1 89 ? 10.601 3.248 4.355 1.00 74.81 89 PHE A N 1
ATOM 749 C CA . PHE A 1 89 ? 9.939 3.442 3.065 1.00 74.81 89 PHE A CA 1
ATOM 750 C C . PHE A 1 89 ? 10.934 3.185 1.935 1.00 74.81 89 PHE A C 1
ATOM 752 O O . PHE A 1 89 ? 11.986 3.820 1.852 1.00 74.81 89 PHE A O 1
ATOM 759 N N . SER A 1 90 ? 10.614 2.231 1.068 1.00 81.19 90 SER A N 1
ATOM 760 C CA . SER A 1 90 ? 11.412 1.916 -0.115 1.00 81.19 90 SER A CA 1
ATOM 761 C C . SER A 1 90 ? 10.525 1.948 -1.347 1.00 81.19 90 SER A C 1
ATOM 763 O O . SER A 1 90 ? 9.311 1.789 -1.245 1.00 81.19 90 SER A O 1
ATOM 765 N N . PHE A 1 91 ? 11.111 2.095 -2.536 1.00 80.31 91 PHE A N 1
ATOM 766 C CA . PHE A 1 91 ? 10.326 2.035 -3.770 1.00 80.31 91 PHE A CA 1
ATOM 767 C C . PHE A 1 91 ? 9.487 0.759 -3.827 1.00 80.31 91 PHE A C 1
ATOM 769 O O . PHE A 1 91 ? 8.353 0.758 -4.290 1.00 80.31 91 PHE A O 1
ATOM 776 N N . PHE A 1 92 ? 10.002 -0.329 -3.258 1.00 81.38 92 PHE A N 1
ATOM 777 C CA . PHE A 1 92 ? 9.293 -1.582 -3.261 1.00 81.38 92 PHE A CA 1
ATOM 778 C C . PHE A 1 92 ? 8.077 -1.615 -2.324 1.00 81.38 92 PHE A C 1
ATOM 780 O O . PHE A 1 92 ? 7.156 -2.394 -2.573 1.00 81.38 92 PHE A O 1
ATOM 787 N N . THR A 1 93 ? 8.010 -0.803 -1.261 1.00 85.75 93 THR A N 1
ATOM 788 C CA . THR A 1 93 ? 6.862 -0.827 -0.337 1.00 85.75 93 THR A CA 1
ATOM 789 C C . THR A 1 93 ? 5.562 -0.391 -0.990 1.00 85.75 93 THR A C 1
ATOM 791 O O . THR A 1 93 ? 4.515 -0.879 -0.573 1.00 85.75 93 THR A O 1
ATOM 794 N N . ILE A 1 94 ? 5.621 0.422 -2.053 1.00 89.25 94 ILE A N 1
ATOM 795 C CA . ILE A 1 94 ? 4.431 0.885 -2.784 1.00 89.25 94 ILE A CA 1
ATOM 796 C C . ILE A 1 94 ? 3.615 -0.266 -3.379 1.00 89.25 94 ILE A C 1
ATOM 798 O O . ILE A 1 94 ? 2.432 -0.098 -3.657 1.00 89.25 94 ILE A O 1
ATOM 802 N N . TYR A 1 95 ? 4.231 -1.444 -3.534 1.00 91.06 95 TYR A N 1
ATOM 803 C CA . TYR A 1 95 ? 3.600 -2.610 -4.135 1.00 91.06 95 TYR A CA 1
ATOM 804 C C . TYR A 1 95 ? 2.328 -3.066 -3.417 1.00 91.06 95 TYR A C 1
ATOM 806 O O . TYR A 1 95 ? 1.430 -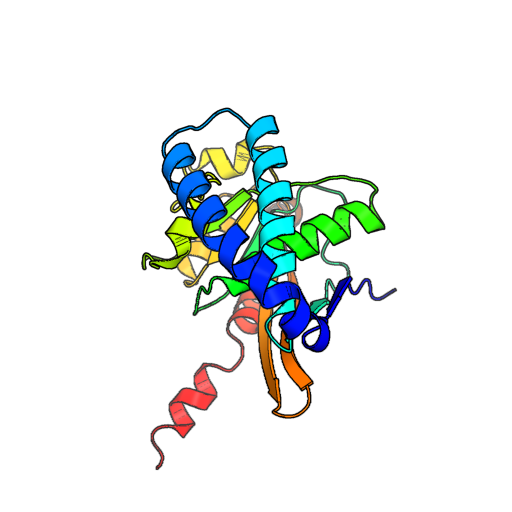3.600 -4.062 1.00 91.06 95 TYR A O 1
ATOM 814 N N . ILE A 1 96 ? 2.195 -2.780 -2.116 1.00 92.62 96 ILE A N 1
ATOM 815 C CA . ILE A 1 96 ? 0.948 -3.035 -1.385 1.00 92.62 96 ILE A CA 1
ATOM 816 C C . ILE A 1 96 ? -0.259 -2.374 -2.061 1.00 92.62 96 ILE A C 1
ATOM 818 O O . ILE A 1 96 ? -1.318 -2.985 -2.148 1.00 92.62 96 ILE A O 1
ATOM 822 N N . ALA A 1 97 ? -0.105 -1.161 -2.602 1.00 93.25 97 ALA A N 1
ATOM 823 C CA . ALA A 1 97 ? -1.195 -0.450 -3.260 1.00 93.25 97 ALA A CA 1
ATOM 824 C C . ALA A 1 97 ? -1.663 -1.186 -4.520 1.00 93.25 97 ALA A C 1
ATOM 826 O O . ALA A 1 97 ? -2.856 -1.232 -4.814 1.00 93.25 97 ALA A O 1
ATOM 827 N N . PHE A 1 98 ? -0.730 -1.806 -5.245 1.00 93.88 98 PHE A N 1
ATOM 828 C CA . PHE A 1 98 ? -1.038 -2.604 -6.427 1.00 93.88 98 PHE A CA 1
ATOM 829 C C . PHE A 1 98 ? -1.627 -3.965 -6.068 1.00 93.88 98 PHE A C 1
ATOM 831 O O . PHE A 1 98 ? -2.581 -4.378 -6.722 1.00 93.88 98 PHE A O 1
ATOM 838 N N . LEU A 1 99 ? -1.102 -4.626 -5.031 1.00 92.56 99 LEU A N 1
ATOM 839 C CA . LEU A 1 99 ? -1.638 -5.892 -4.528 1.00 92.56 99 LEU A CA 1
ATOM 840 C C . LEU A 1 99 ? -3.069 -5.733 -4.035 1.00 92.56 99 LEU A C 1
ATOM 842 O O . LEU A 1 99 ? -3.928 -6.524 -4.402 1.00 92.56 99 LEU A O 1
ATOM 846 N N . VAL A 1 100 ? -3.343 -4.689 -3.254 1.00 91.88 100 VAL A N 1
ATOM 847 C CA . VAL A 1 100 ? -4.693 -4.463 -2.745 1.00 91.88 100 VAL A CA 1
ATOM 848 C C . VAL A 1 100 ? -5.628 -4.013 -3.869 1.00 91.88 100 VAL A C 1
ATOM 850 O O . VAL A 1 100 ? -6.757 -4.478 -3.937 1.00 91.88 100 VAL A O 1
ATOM 853 N N . SER A 1 101 ? -5.157 -3.202 -4.821 1.00 91.94 101 SER A N 1
ATOM 854 C CA . SER A 1 101 ? -5.914 -2.914 -6.050 1.00 91.94 101 SER A CA 1
ATOM 855 C C . SER A 1 101 ? -6.315 -4.196 -6.795 1.00 91.94 101 SER A C 1
ATOM 857 O O . SER A 1 101 ? -7.490 -4.357 -7.109 1.00 91.94 101 SER A O 1
ATOM 859 N N . SER A 1 102 ? -5.378 -5.130 -7.006 1.00 91.38 102 SER A N 1
ATOM 860 C CA . SER A 1 102 ? -5.680 -6.438 -7.608 1.00 91.38 102 SER A CA 1
ATOM 861 C C . SER A 1 102 ? -6.650 -7.263 -6.760 1.00 91.38 102 SER A C 1
ATOM 863 O O . SER A 1 102 ? -7.588 -7.829 -7.301 1.00 91.38 102 SER A O 1
ATOM 865 N N . PHE A 1 103 ? -6.483 -7.281 -5.435 1.00 90.81 103 PHE A N 1
ATOM 866 C CA . PHE A 1 103 ? -7.391 -7.981 -4.526 1.00 90.81 103 PHE A CA 1
ATOM 867 C C . PHE A 1 103 ? -8.846 -7.511 -4.681 1.00 90.81 103 PHE A C 1
ATOM 869 O O . PHE A 1 103 ? -9.757 -8.335 -4.728 1.00 90.81 103 PHE A O 1
ATOM 876 N N . TYR A 1 104 ? -9.076 -6.197 -4.782 1.00 89.88 104 TYR A N 1
ATOM 877 C CA . TYR A 1 104 ? -10.420 -5.641 -4.979 1.00 89.88 104 TYR A CA 1
ATOM 878 C C . TYR A 1 104 ? -10.999 -5.929 -6.367 1.00 89.88 104 TYR A C 1
ATOM 880 O O . TYR A 1 104 ? -12.210 -6.106 -6.509 1.00 89.88 104 TYR A O 1
ATOM 888 N N . GLU A 1 105 ? -10.144 -5.975 -7.381 1.00 89.56 105 GLU A N 1
ATOM 889 C CA . GLU A 1 105 ? -10.536 -6.336 -8.740 1.00 89.56 105 GLU A CA 1
ATOM 890 C C . GLU A 1 105 ? -10.960 -7.813 -8.807 1.00 89.56 105 GLU A C 1
ATOM 892 O O . GLU A 1 105 ? -12.035 -8.113 -9.316 1.00 89.56 105 GLU A O 1
ATOM 897 N N . GLU A 1 106 ? -10.182 -8.713 -8.200 1.00 89.06 106 GLU A N 1
ATOM 898 C CA . GLU A 1 106 ? -10.429 -10.161 -8.185 1.00 89.06 106 GLU A CA 1
ATOM 899 C C . GLU A 1 106 ? -11.648 -10.556 -7.338 1.00 89.06 106 GLU A C 1
ATOM 901 O O . GLU A 1 106 ? -12.490 -11.326 -7.792 1.00 89.06 106 GLU A O 1
ATOM 906 N N . ASN A 1 107 ? -11.762 -10.035 -6.111 1.00 88.31 107 ASN A N 1
ATOM 907 C CA . ASN A 1 107 ? -12.781 -10.497 -5.157 1.00 88.31 107 ASN A CA 1
ATOM 908 C C . ASN A 1 107 ? -14.103 -9.732 -5.249 1.00 88.31 107 ASN A C 1
ATOM 910 O O . ASN A 1 107 ? -15.142 -10.242 -4.839 1.00 88.31 107 ASN A O 1
ATOM 914 N N . TYR A 1 108 ? -14.070 -8.498 -5.755 1.00 87.31 108 TYR A N 1
ATOM 915 C CA . TYR A 1 108 ? -15.228 -7.607 -5.740 1.00 87.31 108 TYR A CA 1
ATOM 916 C C . TYR A 1 108 ? -15.571 -7.016 -7.106 1.00 87.31 108 TYR A C 1
ATOM 918 O O . TYR A 1 108 ? -16.500 -6.218 -7.186 1.00 87.31 108 TYR A O 1
ATOM 926 N N . GLN A 1 109 ? -14.821 -7.350 -8.164 1.00 81.00 109 GLN A N 1
ATOM 927 C CA . GLN A 1 109 ? -15.008 -6.785 -9.507 1.00 81.00 109 GLN A CA 1
ATOM 928 C C . GLN A 1 109 ? -14.951 -5.245 -9.515 1.00 81.00 109 GLN A C 1
ATOM 930 O O . GLN A 1 109 ? -15.532 -4.580 -10.370 1.00 81.00 109 GLN A O 1
ATOM 935 N N . THR A 1 110 ? -14.231 -4.654 -8.550 1.00 83.50 110 THR A N 1
ATOM 936 C CA . THR A 1 110 ? -14.092 -3.198 -8.425 1.00 83.50 110 THR A CA 1
ATOM 937 C C . THR A 1 110 ? -12.677 -2.766 -8.760 1.00 83.50 110 THR A C 1
ATOM 939 O O . THR A 1 110 ? -11.720 -3.051 -8.040 1.00 83.50 110 THR A O 1
ATOM 942 N N . ARG A 1 111 ? -12.534 -2.008 -9.848 1.00 84.69 111 ARG A N 1
ATOM 9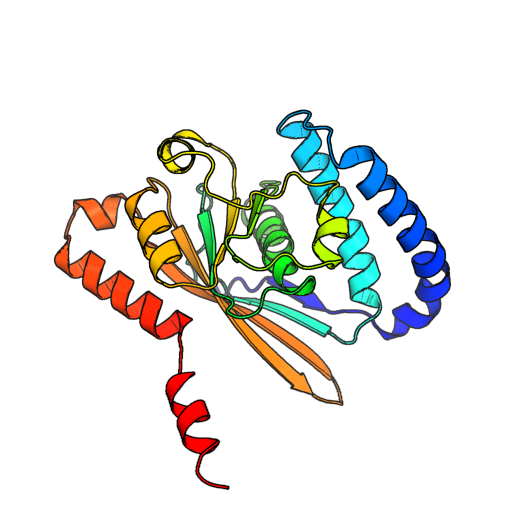43 C CA . ARG A 1 111 ? -11.243 -1.461 -10.260 1.00 84.69 111 ARG A CA 1
ATOM 944 C C . ARG A 1 111 ? -10.894 -0.227 -9.426 1.00 84.69 111 ARG A C 1
ATOM 946 O O . ARG A 1 111 ? -11.162 0.904 -9.819 1.00 84.69 111 ARG A O 1
ATOM 953 N N . LYS A 1 112 ? -10.287 -0.445 -8.258 1.00 85.12 112 LYS A N 1
ATOM 954 C CA . LYS A 1 112 ? -9.872 0.637 -7.351 1.00 85.12 112 LYS A CA 1
ATOM 955 C C . LYS A 1 112 ? -8.421 1.045 -7.591 1.00 85.12 112 LYS A C 1
ATOM 957 O O . LYS A 1 112 ? -7.513 0.215 -7.511 1.00 85.12 112 LYS A O 1
ATOM 962 N N . SER A 1 113 ? -8.188 2.335 -7.827 1.00 89.56 113 SER A N 1
ATOM 963 C CA . SER A 1 113 ? -6.862 2.944 -7.693 1.00 89.56 113 SER A CA 1
ATOM 964 C C . SER A 1 113 ? -6.686 3.484 -6.280 1.00 89.56 113 SER A C 1
ATOM 966 O O . SER A 1 113 ? -7.573 4.166 -5.765 1.00 89.56 113 SER A O 1
ATOM 968 N N . PHE A 1 114 ? -5.531 3.222 -5.677 1.00 90.56 114 PHE A N 1
ATOM 969 C CA . PHE A 1 114 ? -5.217 3.732 -4.349 1.00 90.56 114 PHE A CA 1
ATOM 970 C C . PHE A 1 114 ? -4.303 4.942 -4.455 1.00 90.56 114 PHE A C 1
ATOM 972 O O . PHE A 1 114 ? -3.204 4.840 -5.005 1.00 90.56 114 PHE A O 1
ATOM 979 N N . ARG A 1 115 ? -4.734 6.075 -3.896 1.00 89.88 115 ARG A N 1
ATOM 980 C CA . ARG A 1 115 ? -3.848 7.220 -3.733 1.00 89.88 115 ARG A CA 1
ATOM 981 C C . ARG A 1 115 ? -2.733 6.887 -2.756 1.00 89.88 115 ARG A C 1
ATOM 983 O O . ARG A 1 115 ? -2.968 6.270 -1.720 1.00 89.88 115 ARG A O 1
ATOM 990 N N . LEU A 1 116 ? -1.514 7.287 -3.094 1.00 90.25 116 LEU A N 1
ATOM 991 C CA . LEU A 1 116 ? -0.346 7.061 -2.251 1.00 90.25 116 LEU A CA 1
ATOM 992 C C . LEU A 1 116 ? -0.144 8.268 -1.336 1.00 90.25 116 LEU A C 1
ATOM 994 O O . LEU A 1 116 ? -0.034 9.399 -1.809 1.00 90.25 116 LEU A O 1
ATOM 998 N N . CYS A 1 117 ? -0.059 8.027 -0.031 1.00 89.31 117 CYS A N 1
ATOM 999 C CA . CYS A 1 117 ? 0.319 9.038 0.943 1.00 89.31 117 CYS A CA 1
ATOM 1000 C C . CYS A 1 117 ? 1.539 8.568 1.731 1.00 89.31 117 CYS A C 1
ATOM 1002 O O . CYS A 1 117 ? 1.477 7.562 2.429 1.00 89.31 117 CYS A O 1
ATOM 1004 N N . ASN A 1 118 ? 2.649 9.289 1.618 1.00 89.12 118 ASN A N 1
ATOM 1005 C CA . ASN A 1 118 ? 3.857 9.033 2.383 1.00 89.12 118 ASN A CA 1
ATOM 1006 C C . ASN A 1 118 ? 3.975 10.048 3.528 1.00 89.12 118 ASN A C 1
ATOM 1008 O O . ASN A 1 118 ? 4.248 11.215 3.272 1.00 89.12 118 ASN A O 1
ATOM 1012 N N . LEU A 1 119 ? 3.813 9.606 4.777 1.00 87.44 119 LEU A N 1
ATOM 1013 C CA . LEU A 1 119 ? 3.975 10.451 5.968 1.00 87.44 119 LEU A CA 1
ATOM 1014 C C . LEU A 1 119 ? 5.387 10.377 6.566 1.00 87.44 119 LEU A C 1
ATOM 1016 O O . LEU A 1 119 ? 5.608 10.780 7.704 1.00 87.44 119 LEU A O 1
ATOM 1020 N N . HIS A 1 120 ? 6.366 9.866 5.820 1.00 83.19 120 HIS A N 1
ATOM 1021 C CA . HIS A 1 120 ? 7.756 9.910 6.251 1.00 83.19 120 HIS A CA 1
ATOM 1022 C C . HIS A 1 120 ? 8.325 11.330 6.144 1.00 83.19 120 HIS A C 1
ATOM 1024 O O . HIS A 1 120 ? 8.247 11.977 5.102 1.00 83.19 120 HIS A O 1
ATOM 1030 N N . ASN A 1 121 ? 9.041 11.759 7.186 1.00 76.94 121 ASN A N 1
ATOM 1031 C CA . ASN A 1 121 ? 9.756 13.043 7.191 1.00 76.94 121 ASN A CA 1
ATOM 1032 C C . ASN A 1 121 ? 10.912 13.097 6.172 1.00 76.94 121 ASN A C 1
ATOM 1034 O O . ASN A 1 121 ? 11.355 14.176 5.783 1.00 76.94 121 ASN A O 1
ATOM 1038 N N . LYS A 1 122 ? 11.430 11.938 5.743 1.00 81.75 122 LYS A N 1
ATOM 1039 C CA . LYS A 1 122 ? 12.542 11.850 4.788 1.00 81.75 122 LYS A CA 1
ATOM 1040 C C . LYS A 1 122 ? 12.024 11.818 3.356 1.00 81.75 122 LYS A C 1
ATOM 1042 O O . LYS A 1 122 ? 11.172 11.006 3.012 1.00 81.75 122 LYS A O 1
ATOM 1047 N N . LYS A 1 123 ? 12.614 12.661 2.508 1.00 80.62 123 LYS A N 1
ATOM 1048 C CA . LYS A 1 123 ? 12.431 12.624 1.057 1.00 80.62 123 LYS A CA 1
ATOM 1049 C C . LYS A 1 123 ? 13.411 11.631 0.449 1.00 80.62 123 LYS A C 1
ATOM 1051 O O . LYS A 1 123 ? 14.615 11.754 0.662 1.00 80.62 123 LYS A O 1
ATOM 1056 N N . PHE A 1 124 ? 12.909 10.688 -0.337 1.00 83.69 124 PHE A N 1
ATOM 1057 C CA . PHE A 1 124 ? 13.761 9.733 -1.038 1.00 83.69 124 PHE A CA 1
ATOM 1058 C C . PHE A 1 124 ? 13.908 10.129 -2.505 1.00 83.69 124 PHE A C 1
ATOM 1060 O O . PHE A 1 124 ? 12.948 10.558 -3.139 1.00 83.69 124 PHE A O 1
ATOM 1067 N N . TRP A 1 125 ? 15.110 9.975 -3.063 1.00 84.56 125 TRP A N 1
ATOM 1068 C CA . TRP A 1 125 ? 15.397 10.349 -4.454 1.00 84.56 125 TRP A CA 1
ATOM 1069 C C . TRP A 1 125 ? 14.485 9.617 -5.453 1.00 84.56 125 TRP A C 1
ATOM 1071 O O . TRP A 1 125 ? 13.968 10.226 -6.388 1.00 84.56 125 TRP A O 1
ATOM 1081 N N . TRP A 1 126 ? 14.203 8.337 -5.194 1.00 86.69 126 TRP A N 1
ATOM 1082 C CA . TRP A 1 126 ? 13.342 7.502 -6.028 1.00 86.69 126 TRP A CA 1
ATOM 1083 C C . TRP A 1 126 ? 11.872 7.946 -6.019 1.00 86.69 126 TRP A C 1
ATOM 1085 O O . TRP A 1 126 ? 11.130 7.557 -6.915 1.00 86.69 126 TRP A O 1
ATOM 1095 N N . GLU A 1 127 ? 11.429 8.796 -5.079 1.00 86.62 127 GLU A N 1
ATOM 1096 C CA . GLU A 1 127 ? 10.073 9.376 -5.110 1.00 86.62 127 GLU A CA 1
ATOM 1097 C C . GLU A 1 127 ? 9.840 10.217 -6.367 1.00 86.62 127 GLU A C 1
ATOM 1099 O O . GLU A 1 127 ? 8.696 10.454 -6.746 1.00 86.62 127 GLU A O 1
ATOM 1104 N N . PHE A 1 128 ? 10.907 10.640 -7.051 1.00 86.75 128 PHE A N 1
ATOM 1105 C CA . PHE A 1 128 ? 10.807 11.220 -8.384 1.00 86.75 128 PHE A CA 1
ATOM 1106 C C . PHE A 1 128 ? 10.052 10.308 -9.367 1.00 86.75 128 PHE A C 1
ATOM 1108 O O . PHE A 1 128 ? 9.243 10.807 -10.146 1.00 86.75 128 PHE A O 1
ATOM 1115 N N . LEU A 1 129 ? 10.224 8.986 -9.284 1.00 87.62 129 LEU A N 1
ATOM 1116 C CA . LEU A 1 129 ? 9.495 8.013 -10.111 1.00 87.62 129 LEU A CA 1
ATOM 1117 C C . LEU A 1 129 ? 7.991 7.991 -9.813 1.00 87.62 129 LEU A C 1
ATOM 1119 O O . LEU A 1 129 ? 7.198 7.513 -10.618 1.00 87.62 129 LEU A O 1
ATOM 1123 N N . LEU A 1 130 ? 7.590 8.518 -8.657 1.00 88.31 130 LEU A N 1
ATOM 1124 C CA . LEU A 1 130 ? 6.191 8.683 -8.299 1.00 88.31 130 LEU A CA 1
ATOM 1125 C C . LEU A 1 130 ? 5.649 10.056 -8.674 1.00 88.31 130 LEU A C 1
ATOM 1127 O O . LEU A 1 130 ? 4.467 10.266 -8.486 1.00 88.31 130 LEU A O 1
ATOM 1131 N N . SER A 1 131 ? 6.453 10.980 -9.209 1.00 85.06 131 SER A N 1
ATOM 1132 C CA . SER A 1 131 ? 5.997 12.352 -9.491 1.00 85.06 131 SER A CA 1
ATOM 1133 C C . SER A 1 131 ? 4.954 12.458 -10.607 1.00 85.06 131 SER A C 1
ATOM 1135 O O . SER A 1 131 ? 4.295 13.487 -10.730 1.00 85.06 131 SER A O 1
ATOM 1137 N N . SER A 1 132 ? 4.765 11.397 -11.395 1.00 83.31 132 SER A N 1
ATOM 1138 C CA . SER A 1 132 ? 3.612 11.279 -12.294 1.00 83.31 132 SER A CA 1
ATOM 1139 C C . SER A 1 132 ? 2.290 11.053 -11.546 1.00 83.31 132 SER A C 1
ATOM 1141 O O . SER A 1 132 ? 1.223 11.388 -12.071 1.00 83.31 132 SER A O 1
ATOM 1143 N N . LEU A 1 133 ? 2.362 10.518 -10.325 1.00 85.00 133 LEU A N 1
ATOM 1144 C CA . LEU A 1 133 ? 1.268 10.427 -9.370 1.00 85.00 133 LEU A CA 1
ATOM 1145 C C . LEU A 1 133 ? 1.333 11.601 -8.389 1.00 85.00 133 LEU A C 1
ATOM 1147 O O . LEU A 1 133 ? 2.397 12.013 -7.935 1.00 85.00 133 LEU A O 1
ATOM 1151 N N . ASP A 1 134 ? 0.173 12.118 -8.008 1.00 80.88 134 ASP A N 1
ATOM 1152 C CA . ASP A 1 134 ? 0.098 13.083 -6.916 1.00 80.88 134 ASP A CA 1
ATOM 1153 C C . ASP A 1 134 ? 0.226 12.340 -5.573 1.00 80.88 134 ASP A C 1
ATOM 1155 O O . ASP A 1 134 ? -0.724 11.707 -5.105 1.00 80.88 134 ASP A O 1
ATOM 1159 N N . VAL A 1 135 ? 1.443 12.298 -5.015 1.00 85.06 135 VAL A N 1
ATOM 1160 C CA . VAL A 1 135 ? 1.744 11.627 -3.739 1.00 85.06 135 VAL A CA 1
ATOM 1161 C C . VAL A 1 135 ? 1.634 12.628 -2.598 1.00 85.06 135 VAL A C 1
ATOM 1163 O O . VAL A 1 135 ? 2.436 13.561 -2.490 1.00 85.06 135 VAL A O 1
ATOM 1166 N N . PHE A 1 136 ? 0.700 12.390 -1.682 1.00 85.00 136 PHE A N 1
ATOM 1167 C CA . PHE A 1 136 ? 0.553 13.230 -0.499 1.00 85.00 136 PHE A CA 1
ATOM 1168 C C . PHE A 1 136 ? 1.718 13.017 0.467 1.00 85.00 136 PHE A C 1
ATOM 1170 O O . PHE A 1 136 ? 1.982 11.890 0.876 1.00 85.00 136 PHE A O 1
ATOM 1177 N N . ARG A 1 137 ? 2.385 14.100 0.877 1.00 83.12 137 ARG A N 1
ATOM 1178 C CA . ARG A 1 137 ? 3.434 14.071 1.921 1.00 83.12 137 ARG A CA 1
ATOM 1179 C C . ARG A 1 137 ? 2.941 14.415 3.322 1.00 83.12 137 ARG A C 1
ATOM 1181 O O . ARG A 1 137 ? 3.664 14.293 4.300 1.00 83.12 137 ARG A O 1
ATOM 1188 N N . LYS A 1 138 ? 1.720 14.923 3.391 1.00 83.12 138 LYS A N 1
ATOM 1189 C CA . LYS A 1 138 ? 1.020 15.298 4.610 1.00 83.12 138 LYS A CA 1
ATOM 1190 C C . LYS A 1 138 ? -0.459 15.053 4.392 1.00 83.12 138 LYS A C 1
ATOM 1192 O O . LYS A 1 138 ? -0.915 15.041 3.246 1.00 83.12 138 LYS A O 1
ATOM 1197 N N . ILE A 1 139 ? -1.200 14.897 5.478 1.00 79.44 139 ILE A N 1
ATOM 1198 C CA . ILE A 1 139 ? -2.658 14.899 5.420 1.00 79.44 139 ILE A CA 1
ATOM 1199 C C . ILE A 1 139 ? -3.082 16.320 4.993 1.00 79.44 139 ILE A C 1
ATOM 1201 O O . ILE A 1 139 ? -2.717 17.274 5.681 1.00 79.44 139 ILE A O 1
ATOM 1205 N N . PRO A 1 140 ? -3.775 16.501 3.850 1.00 73.94 140 PRO A N 1
ATOM 1206 C CA . PRO A 1 140 ? -4.074 17.834 3.318 1.00 73.94 140 PRO A CA 1
ATOM 1207 C C . PRO A 1 140 ? -4.899 18.700 4.274 1.00 73.94 140 PRO A C 1
ATOM 1209 O O . PRO A 1 140 ? -4.635 19.892 4.411 1.00 73.94 140 PRO A O 1
ATOM 1212 N N . SER A 1 141 ? -5.879 18.095 4.948 1.00 78.62 141 SER A N 1
ATOM 1213 C CA . SER A 1 141 ? -6.690 18.723 5.990 1.00 78.62 141 SER A CA 1
ATOM 1214 C C . SER A 1 141 ? -7.311 17.660 6.902 1.00 78.62 141 SER A C 1
ATOM 1216 O O . SER A 1 141 ? -7.444 16.498 6.517 1.00 78.62 141 SER A O 1
ATOM 1218 N N . VAL A 1 142 ? -7.744 18.051 8.104 1.00 74.31 142 VAL A N 1
ATOM 1219 C CA . VAL A 1 142 ? -8.479 17.154 9.020 1.00 74.31 142 VAL A CA 1
ATOM 1220 C C . VAL A 1 142 ? -9.765 16.637 8.364 1.00 74.31 142 VAL A C 1
ATOM 1222 O O . VAL A 1 142 ? -10.127 15.471 8.520 1.00 74.31 142 VAL A O 1
ATOM 1225 N N . ASN A 1 143 ? -10.426 17.489 7.578 1.00 77.50 143 ASN A N 1
ATOM 1226 C CA . ASN A 1 143 ? -11.646 17.139 6.860 1.00 77.50 143 ASN A CA 1
ATOM 1227 C C . ASN A 1 143 ? -11.395 16.222 5.664 1.00 77.50 143 A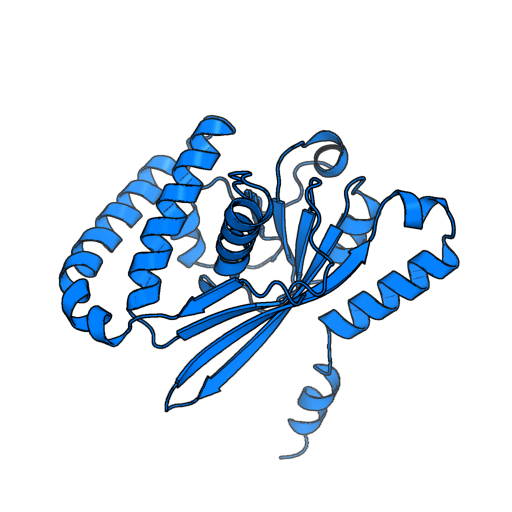SN A C 1
ATOM 1229 O O . ASN A 1 143 ? -12.275 15.444 5.320 1.00 77.50 143 ASN A O 1
ATOM 1233 N N . PHE A 1 144 ? -10.190 16.216 5.088 1.00 79.94 144 PHE A N 1
ATOM 1234 C CA . PHE A 1 144 ? -9.860 15.338 3.969 1.00 79.94 144 PHE A CA 1
ATOM 1235 C C . PHE A 1 144 ? -10.121 13.867 4.310 1.00 79.94 144 PHE A C 1
ATOM 1237 O O . PHE A 1 144 ? -10.782 13.168 3.551 1.00 79.94 144 PHE A O 1
ATOM 1244 N N . LEU A 1 145 ? -9.696 13.402 5.489 1.00 76.12 145 LEU A N 1
ATOM 1245 C CA . LEU A 1 145 ? -9.943 12.024 5.934 1.00 76.12 145 LEU A CA 1
ATOM 1246 C C . LEU A 1 145 ? -11.436 11.698 6.113 1.00 76.12 145 LEU A C 1
ATOM 1248 O O . LEU A 1 145 ? -11.831 10.533 6.002 1.00 76.12 145 LEU A O 1
ATOM 1252 N N . LYS A 1 146 ? -12.262 12.719 6.360 1.00 76.00 146 LYS A N 1
ATOM 1253 C CA . LYS A 1 146 ? -13.714 12.605 6.525 1.00 76.00 146 LYS A CA 1
ATOM 1254 C C . LYS A 1 146 ? -14.426 12.595 5.171 1.00 76.00 146 LYS A C 1
ATOM 1256 O O . LYS A 1 146 ? -15.238 11.714 4.912 1.00 76.00 146 LYS A O 1
ATOM 1261 N N . GLU A 1 147 ? -14.077 13.533 4.297 1.00 73.75 147 GLU A N 1
ATOM 1262 C CA . GLU A 1 147 ? -14.812 13.862 3.070 1.00 73.75 147 GLU A CA 1
ATOM 1263 C C . GLU A 1 147 ? -14.364 13.042 1.853 1.00 73.75 147 GLU A C 1
ATOM 1265 O O . GLU A 1 147 ? -15.129 12.840 0.918 1.00 73.75 147 GLU A O 1
ATOM 1270 N N . SER A 1 148 ? -13.134 12.521 1.850 1.00 74.00 148 SER A N 1
ATOM 1271 C CA . SER A 1 148 ? -12.416 12.271 0.593 1.00 74.00 148 SER A CA 1
ATOM 1272 C C . SER A 1 148 ? -13.017 11.313 -0.454 1.00 74.00 148 SER A C 1
ATOM 1274 O O . SER A 1 148 ? -12.473 11.343 -1.522 1.00 74.00 148 SER A O 1
ATOM 1276 N N . SER A 1 149 ? -14.015 10.447 -0.273 1.00 74.75 149 SER A N 1
ATOM 1277 C CA . SER A 1 149 ? -14.352 9.260 -1.124 1.00 74.75 149 SER A CA 1
ATOM 1278 C C . SER A 1 149 ? -13.228 8.314 -1.658 1.00 74.75 149 SER A C 1
ATOM 1280 O O . SER A 1 149 ? -13.470 7.118 -1.813 1.00 74.75 149 SER A O 1
ATOM 1282 N N . GLU A 1 150 ? -11.998 8.773 -1.886 1.00 79.19 150 GLU A N 1
ATOM 1283 C CA . GLU A 1 150 ? -10.903 8.070 -2.557 1.00 79.19 150 GLU A CA 1
ATOM 1284 C C . GLU A 1 150 ? -10.277 6.987 -1.684 1.00 79.19 150 GLU A C 1
ATOM 1286 O O . GLU A 1 150 ? -10.070 7.173 -0.488 1.00 79.19 150 GLU A O 1
ATOM 1291 N N . SER A 1 151 ? -9.899 5.858 -2.275 1.00 87.00 151 SER A N 1
ATOM 1292 C CA . SER A 1 151 ? -9.139 4.831 -1.556 1.00 87.00 151 SER A CA 1
ATOM 1293 C C . SER A 1 151 ? -7.674 5.260 -1.420 1.00 87.00 151 SER A C 1
ATOM 1295 O O . SER A 1 151 ? -7.069 5.672 -2.406 1.00 87.00 151 SER A O 1
ATOM 1297 N N . ILE A 1 152 ? -7.093 5.190 -0.218 1.00 90.25 152 ILE A N 1
ATOM 1298 C CA . ILE A 1 152 ? -5.744 5.715 0.068 1.00 90.25 152 ILE A CA 1
ATOM 1299 C C . ILE A 1 152 ? -4.917 4.652 0.794 1.00 90.25 152 ILE A C 1
ATOM 1301 O O . ILE A 1 152 ? -5.428 3.959 1.676 1.00 90.25 152 ILE A O 1
ATOM 1305 N N . VAL A 1 153 ? -3.638 4.556 0.431 1.00 92.94 153 VAL A N 1
ATOM 1306 C CA . VAL A 1 153 ? -2.605 3.818 1.163 1.00 92.94 153 VAL A CA 1
ATOM 1307 C C . VAL A 1 153 ? -1.667 4.822 1.827 1.00 92.94 153 VAL A C 1
ATOM 1309 O O . VAL A 1 153 ? -0.952 5.558 1.145 1.00 92.94 153 VAL A O 1
ATOM 1312 N N . TYR A 1 154 ? -1.661 4.828 3.156 1.00 91.94 154 TYR A N 1
ATOM 1313 C CA . TYR A 1 154 ? -0.746 5.598 3.988 1.00 91.94 154 TYR A CA 1
ATOM 1314 C C . TYR A 1 154 ? 0.496 4.772 4.320 1.00 91.94 154 TYR A C 1
ATOM 1316 O O . TYR A 1 154 ? 0.385 3.663 4.836 1.00 91.94 154 TYR A O 1
ATOM 1324 N N . PHE A 1 155 ? 1.673 5.332 4.071 1.00 91.38 155 PHE A N 1
ATOM 1325 C CA . PHE A 1 155 ? 2.961 4.809 4.515 1.00 91.38 155 PHE A CA 1
ATOM 1326 C C . PHE A 1 155 ? 3.410 5.623 5.720 1.00 91.38 155 PHE A C 1
ATOM 1328 O O . PHE A 1 155 ? 3.595 6.838 5.614 1.00 91.38 155 PHE A O 1
ATOM 1335 N N . VAL A 1 156 ? 3.526 4.962 6.868 1.00 90.19 156 VAL A N 1
ATOM 1336 C CA . VAL A 1 156 ? 3.731 5.622 8.159 1.00 90.19 156 VAL A CA 1
ATOM 1337 C C . VAL A 1 156 ? 4.942 5.029 8.871 1.00 90.19 156 VAL A C 1
ATOM 1339 O O . VAL A 1 156 ? 5.107 3.809 8.910 1.00 90.19 156 VAL A O 1
ATOM 1342 N N . ASN A 1 157 ? 5.761 5.894 9.474 1.00 86.50 157 ASN A N 1
ATOM 1343 C CA . ASN A 1 157 ? 6.947 5.515 10.249 1.00 86.50 157 ASN A CA 1
ATOM 1344 C C . ASN A 1 157 ? 6.864 5.835 11.747 1.00 86.50 157 ASN A C 1
ATOM 1346 O O . ASN A 1 157 ? 7.749 5.421 12.491 1.00 86.50 157 ASN A O 1
ATOM 1350 N N . SER A 1 158 ? 5.844 6.565 12.196 1.00 84.56 158 SER A N 1
ATOM 1351 C CA . SER A 1 158 ? 5.679 6.984 13.589 1.00 84.56 158 SER A CA 1
ATOM 1352 C C . SER A 1 158 ? 4.323 6.549 14.144 1.00 84.56 158 SER A C 1
ATOM 1354 O O . SER A 1 158 ? 3.325 6.476 13.428 1.00 84.56 158 SER A O 1
ATOM 1356 N N . THR A 1 159 ? 4.271 6.274 15.445 1.00 84.44 159 THR A N 1
ATOM 1357 C CA . THR A 1 159 ? 3.005 6.007 16.144 1.00 84.44 159 THR A CA 1
ATOM 1358 C C . THR A 1 159 ? 2.119 7.238 16.227 1.00 84.44 159 THR A C 1
ATOM 1360 O O . THR A 1 159 ? 0.910 7.112 16.077 1.00 84.44 159 THR A O 1
ATOM 1363 N N . SER A 1 160 ? 2.701 8.428 16.380 1.00 85.31 160 SER A N 1
ATOM 1364 C CA . SER A 1 160 ? 1.949 9.685 16.432 1.00 85.31 160 SER A CA 1
ATOM 1365 C C . SER A 1 160 ? 1.119 9.915 15.167 1.00 85.31 160 SER A C 1
ATOM 1367 O O . SER A 1 160 ? -0.054 10.270 15.249 1.00 85.31 160 SER A O 1
ATOM 1369 N N . SER A 1 161 ? 1.677 9.630 13.987 1.00 86.62 161 SER A N 1
ATOM 1370 C CA . SER A 1 161 ? 0.928 9.715 12.730 1.00 86.62 161 SER A CA 1
ATOM 1371 C C . SER A 1 161 ? -0.144 8.626 12.609 1.00 86.62 161 SER A C 1
ATOM 1373 O O . SER A 1 161 ? -1.193 8.875 12.017 1.00 86.62 161 SER A O 1
ATOM 1375 N N . LEU A 1 162 ? 0.068 7.432 13.183 1.00 88.25 162 LEU A N 1
ATOM 1376 C CA . LEU A 1 162 ? -0.980 6.404 13.256 1.00 88.25 162 LEU A CA 1
ATOM 1377 C C . LEU A 1 162 ? -2.157 6.876 14.121 1.00 88.25 162 LEU A C 1
ATOM 1379 O O . LEU A 1 162 ? -3.309 6.751 13.706 1.00 88.25 162 LEU A O 1
ATOM 1383 N N . GLU A 1 163 ? -1.876 7.441 15.296 1.00 88.12 163 GLU A N 1
ATOM 1384 C CA . GLU A 1 163 ? -2.888 7.986 16.209 1.00 88.12 163 GLU A CA 1
ATOM 1385 C C . GLU A 1 163 ? -3.680 9.120 15.560 1.00 88.12 163 GLU A C 1
ATOM 1387 O O . GLU A 1 163 ? -4.908 9.153 15.653 1.00 88.12 163 GLU A O 1
ATOM 1392 N N . GLU A 1 164 ? -3.001 10.015 14.841 1.00 87.75 164 GLU A N 1
ATOM 1393 C CA . GLU A 1 164 ? -3.641 11.111 14.118 1.00 87.75 164 GLU A CA 1
ATOM 1394 C C . GLU A 1 164 ? -4.607 10.599 13.038 1.00 87.75 164 GLU A C 1
ATOM 1396 O O . GLU A 1 164 ? -5.752 11.058 12.962 1.00 87.75 164 GLU A O 1
ATOM 1401 N N . ILE A 1 165 ? -4.194 9.603 12.243 1.00 88.50 165 ILE A N 1
ATOM 1402 C CA . ILE A 1 165 ? -5.058 8.975 11.230 1.00 88.50 165 ILE A CA 1
ATOM 1403 C C . ILE A 1 165 ? -6.289 8.343 11.890 1.00 88.50 165 ILE A C 1
ATOM 1405 O O . ILE A 1 165 ? -7.409 8.538 11.413 1.00 88.50 165 ILE A O 1
ATOM 1409 N N . ILE A 1 166 ? -6.108 7.615 12.997 1.00 89.00 166 ILE A N 1
ATOM 1410 C CA . ILE A 1 166 ? -7.211 6.979 13.734 1.00 89.00 166 ILE A CA 1
ATOM 1411 C C . ILE A 1 166 ? -8.174 8.028 14.294 1.00 89.00 166 ILE A C 1
ATOM 1413 O O . ILE A 1 166 ? -9.395 7.873 14.201 1.00 89.00 166 ILE A O 1
ATOM 1417 N N . LYS A 1 167 ? -7.641 9.111 14.866 1.00 85.75 167 LYS A N 1
ATOM 1418 C CA . LYS A 1 167 ? -8.442 10.176 15.472 1.00 85.75 167 LYS A CA 1
ATOM 1419 C C . LYS A 1 167 ? -9.284 10.914 14.433 1.00 85.75 167 LYS A C 1
ATOM 1421 O O . LYS A 1 167 ? -10.427 11.261 14.738 1.00 85.75 167 LYS A O 1
ATOM 1426 N N . ASN A 1 168 ? -8.744 11.120 13.235 1.00 85.50 168 ASN A N 1
ATOM 1427 C CA . ASN A 1 168 ? -9.334 11.992 12.221 1.00 85.50 168 ASN A CA 1
ATOM 1428 C C . ASN A 1 168 ? -10.103 11.250 11.114 1.00 85.50 168 ASN A C 1
ATOM 1430 O O . ASN A 1 168 ? -10.751 11.897 10.293 1.00 85.50 168 ASN A O 1
ATOM 1434 N N . SER A 1 169 ? -10.074 9.915 11.084 1.00 83.00 169 SER A N 1
ATOM 1435 C CA . SER A 1 169 ? -10.793 9.130 10.077 1.00 83.00 169 SER A CA 1
ATOM 1436 C C . SER A 1 169 ? -12.186 8.687 10.522 1.00 83.00 169 SER A C 1
ATOM 1438 O O . SER A 1 169 ? -12.387 8.208 11.637 1.00 83.00 169 SER A O 1
ATOM 1440 N N . TYR A 1 170 ? -13.142 8.770 9.596 1.00 82.25 170 TYR A N 1
ATOM 1441 C CA . TYR A 1 170 ? -14.476 8.166 9.718 1.00 82.25 170 TYR A CA 1
ATOM 1442 C C . TYR A 1 170 ? -14.628 6.857 8.937 1.00 82.25 170 TYR A C 1
ATOM 1444 O O . TYR A 1 170 ? -15.712 6.276 8.884 1.00 82.25 170 TYR A O 1
ATOM 1452 N N . ARG A 1 171 ? -13.545 6.375 8.327 1.00 84.25 171 ARG A N 1
ATOM 1453 C CA . ARG A 1 171 ? -13.552 5.180 7.483 1.00 84.25 171 ARG A CA 1
ATOM 1454 C C . ARG A 1 171 ? -13.045 3.965 8.237 1.00 84.25 171 ARG A C 1
ATOM 1456 O O . ARG A 1 171 ? -12.389 4.085 9.267 1.00 84.25 171 ARG A O 1
ATOM 1463 N N . THR A 1 172 ? -13.314 2.786 7.686 1.00 88.44 172 THR A N 1
ATOM 1464 C CA . THR A 1 172 ? -12.610 1.577 8.109 1.00 88.44 172 THR A CA 1
ATOM 1465 C C . THR A 1 172 ? -11.130 1.751 7.787 1.00 88.44 172 THR A C 1
ATOM 1467 O O . THR A 1 172 ? -10.766 1.949 6.627 1.00 88.44 172 THR A O 1
ATOM 1470 N N . ILE A 1 173 ? -10.283 1.700 8.808 1.00 91.56 173 ILE A N 1
ATOM 1471 C CA . ILE A 1 173 ? -8.832 1.687 8.646 1.00 91.56 173 ILE A CA 1
ATOM 1472 C C . ILE A 1 173 ? -8.372 0.243 8.788 1.00 91.56 173 ILE A C 1
ATOM 1474 O O . ILE A 1 173 ? -8.717 -0.416 9.766 1.00 91.56 173 ILE A O 1
ATOM 1478 N N . VAL A 1 174 ? -7.590 -0.237 7.828 1.00 93.19 174 VAL A N 1
ATOM 1479 C CA . VAL A 1 174 ? -6.970 -1.562 7.853 1.00 93.19 174 VAL A CA 1
ATOM 1480 C C . VAL A 1 174 ? -5.464 -1.387 7.962 1.00 93.19 174 VAL A C 1
ATOM 1482 O O . VAL A 1 174 ? -4.846 -0.701 7.146 1.00 93.19 174 VAL A O 1
ATOM 1485 N N . PHE A 1 175 ? -4.881 -2.007 8.980 1.00 93.19 175 PHE A N 1
ATOM 1486 C CA . PHE A 1 175 ? -3.463 -1.905 9.284 1.00 93.19 175 PHE A CA 1
ATOM 1487 C C . PHE A 1 175 ? -2.713 -3.090 8.714 1.00 93.19 175 PHE A C 1
ATOM 1489 O O . PHE A 1 175 ? -3.071 -4.243 8.958 1.00 93.19 175 PHE A O 1
ATOM 1496 N N . PHE A 1 176 ? -1.638 -2.788 8.004 1.00 92.56 176 PHE A N 1
ATOM 1497 C CA . PHE A 1 176 ? -0.729 -3.761 7.443 1.00 92.56 176 PHE A CA 1
ATOM 1498 C C . PHE A 1 176 ? 0.643 -3.651 8.089 1.00 92.56 176 PHE A C 1
ATOM 1500 O O . PHE A 1 176 ? 1.174 -2.557 8.305 1.00 92.56 176 PHE A O 1
ATOM 1507 N N . LYS A 1 177 ? 1.228 -4.820 8.326 1.00 90.81 177 LYS A N 1
ATOM 1508 C CA . LYS A 1 177 ? 2.632 -5.017 8.655 1.00 90.81 177 LYS A CA 1
ATOM 1509 C C . LYS A 1 177 ? 3.353 -5.553 7.421 1.00 90.81 177 LYS A C 1
ATOM 1511 O O . LYS A 1 177 ? 2.789 -6.342 6.665 1.00 90.81 177 LYS A O 1
ATOM 1516 N N . LEU A 1 178 ? 4.597 -5.128 7.222 1.00 90.50 178 LEU A N 1
ATOM 1517 C CA . LEU A 1 178 ? 5.465 -5.659 6.176 1.00 90.50 178 LEU A CA 1
ATOM 1518 C C . LEU A 1 178 ? 6.593 -6.485 6.785 1.00 90.50 178 LEU A C 1
ATOM 1520 O O . LEU A 1 178 ? 7.545 -5.925 7.323 1.00 90.50 178 LEU A O 1
ATOM 1524 N N . ASP A 1 179 ? 6.524 -7.799 6.604 1.00 88.56 179 ASP A N 1
ATOM 1525 C CA . ASP A 1 179 ? 7.614 -8.713 6.926 1.00 88.56 179 ASP A CA 1
ATOM 1526 C C . ASP A 1 179 ? 8.455 -8.971 5.669 1.00 88.56 179 ASP A C 1
ATOM 1528 O O . ASP A 1 179 ? 7.926 -9.211 4.579 1.00 88.56 179 ASP A O 1
ATOM 1532 N N . ARG A 1 180 ? 9.784 -8.899 5.798 1.00 87.38 180 ARG A N 1
ATOM 1533 C CA . ARG A 1 180 ? 10.725 -9.129 4.693 1.00 87.38 180 ARG A CA 1
ATOM 1534 C C . ARG A 1 180 ? 11.700 -10.232 5.074 1.00 87.38 180 ARG A C 1
ATOM 1536 O O . ARG A 1 180 ? 12.309 -10.183 6.134 1.00 87.38 180 ARG A O 1
ATOM 1543 N N . PHE A 1 181 ? 11.879 -11.187 4.177 1.00 86.94 181 PHE A N 1
ATOM 1544 C CA . PHE A 1 181 ? 12.836 -12.275 4.306 1.00 86.94 181 PHE A CA 1
ATOM 1545 C C . PHE A 1 181 ? 13.651 -12.380 3.019 1.00 86.94 181 PHE A C 1
ATOM 1547 O O . PHE A 1 181 ? 13.115 -12.178 1.931 1.00 86.94 181 PHE A O 1
ATOM 1554 N N . PHE A 1 182 ? 14.938 -12.696 3.125 1.00 87.12 182 PHE A N 1
ATOM 1555 C CA . PHE A 1 182 ? 15.797 -12.936 1.971 1.00 87.12 182 PHE A CA 1
ATOM 1556 C C . PHE A 1 182 ? 16.402 -14.330 2.058 1.00 87.12 182 PHE A C 1
ATOM 1558 O O . PHE A 1 182 ? 16.841 -14.766 3.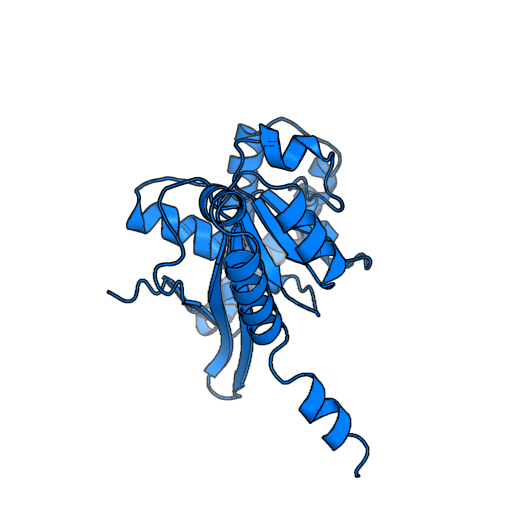118 1.00 87.12 182 PHE A O 1
ATOM 1565 N N . SER A 1 183 ? 16.449 -15.011 0.919 1.00 85.31 183 SER A N 1
ATOM 1566 C CA . SER A 1 183 ? 17.209 -16.246 0.759 1.00 85.31 183 SER A CA 1
ATOM 1567 C C . SER A 1 183 ? 17.956 -16.210 -0.560 1.00 85.31 183 SER A C 1
ATOM 1569 O O . SER A 1 183 ? 17.393 -15.803 -1.573 1.00 85.31 183 SER A O 1
ATOM 1571 N N . TRP A 1 184 ? 19.190 -16.705 -0.571 1.00 78.81 184 TRP A N 1
ATOM 1572 C CA . TRP A 1 184 ? 20.005 -16.763 -1.785 1.00 78.81 184 TRP A CA 1
ATOM 1573 C C . TRP A 1 184 ? 19.367 -17.597 -2.903 1.00 78.81 184 TRP A C 1
ATOM 1575 O O . TRP A 1 184 ? 19.514 -17.267 -4.072 1.00 78.81 184 TRP A O 1
ATOM 1585 N N . SER A 1 185 ? 18.598 -18.634 -2.556 1.00 79.69 185 SER A N 1
ATOM 1586 C CA . SER A 1 185 ? 17.966 -19.530 -3.531 1.00 79.69 185 SER A CA 1
ATOM 1587 C C . SER A 1 185 ? 16.638 -19.021 -4.099 1.00 79.69 185 SER A C 1
ATOM 1589 O O . SER A 1 185 ? 16.289 -19.368 -5.225 1.00 79.69 185 SER A O 1
ATOM 1591 N N . LYS A 1 186 ? 15.866 -18.228 -3.341 1.00 78.19 186 LYS A N 1
ATOM 1592 C CA . LYS A 1 186 ? 14.511 -17.780 -3.741 1.00 78.19 186 LYS A CA 1
ATOM 1593 C C . LYS A 1 186 ? 14.372 -16.257 -3.845 1.00 78.19 186 LYS A C 1
ATOM 1595 O O . LYS A 1 186 ? 13.301 -15.774 -4.207 1.00 78.19 186 LYS A O 1
ATOM 1600 N N . GLY A 1 187 ? 15.430 -15.513 -3.530 1.00 86.94 187 GLY A N 1
ATOM 1601 C CA . GLY A 1 187 ? 15.445 -14.056 -3.488 1.00 86.94 187 GLY A CA 1
ATOM 1602 C C . GLY A 1 187 ? 14.657 -13.472 -2.313 1.00 86.94 187 GLY A C 1
ATOM 1603 O O . GLY A 1 187 ? 14.584 -14.068 -1.231 1.00 86.94 187 GLY A O 1
ATOM 1604 N N . PHE A 1 188 ? 14.075 -12.287 -2.515 1.00 88.62 188 PHE A N 1
ATOM 1605 C CA . PHE A 1 188 ? 13.283 -11.595 -1.496 1.00 88.62 188 PHE A CA 1
ATOM 1606 C C . PHE A 1 188 ? 11.860 -12.156 -1.412 1.00 88.62 188 PHE A C 1
ATOM 1608 O O . PHE A 1 188 ? 11.130 -12.200 -2.396 1.00 88.62 188 PHE A O 1
ATOM 1615 N N . LYS A 1 189 ? 11.412 -12.509 -0.210 1.00 90.50 189 LYS A N 1
ATOM 1616 C CA . LYS A 1 189 ? 10.010 -12.780 0.105 1.00 90.50 189 LYS A CA 1
ATOM 1617 C C . LYS A 1 189 ? 9.475 -11.650 0.973 1.00 90.50 189 LYS A C 1
ATOM 1619 O O . LYS A 1 189 ? 10.021 -11.389 2.045 1.00 90.50 189 LYS A O 1
ATOM 1624 N N . ARG A 1 190 ? 8.404 -10.995 0.535 1.00 90.44 190 ARG A N 1
ATOM 1625 C CA . ARG A 1 190 ? 7.743 -9.939 1.305 1.00 90.44 190 ARG A CA 1
ATOM 1626 C C . ARG A 1 190 ? 6.300 -10.305 1.569 1.00 90.44 190 ARG A C 1
ATOM 1628 O O . ARG A 1 190 ? 5.571 -10.665 0.649 1.00 90.44 190 ARG A O 1
ATOM 1635 N N . THR A 1 191 ? 5.899 -10.192 2.821 1.00 91.44 191 THR A N 1
ATOM 1636 C CA . THR A 1 191 ? 4.542 -10.495 3.252 1.00 91.44 191 THR A CA 1
ATOM 1637 C C . THR A 1 191 ? 3.919 -9.223 3.801 1.00 91.44 191 THR A C 1
ATOM 1639 O O . THR A 1 191 ? 4.429 -8.634 4.752 1.00 91.44 191 THR A O 1
ATOM 1642 N N . TYR A 1 192 ? 2.837 -8.787 3.166 1.00 91.75 192 TYR A N 1
ATOM 1643 C CA . TYR A 1 192 ? 1.988 -7.693 3.605 1.00 91.75 192 TYR A CA 1
ATOM 1644 C C . TYR A 1 192 ? 0.812 -8.295 4.361 1.00 91.75 192 TYR A C 1
ATOM 1646 O O . TYR A 1 192 ? -0.167 -8.713 3.747 1.00 91.75 192 TYR A O 1
ATOM 1654 N N . SER A 1 193 ? 0.933 -8.356 5.680 1.00 91.62 193 SER A N 1
ATOM 1655 C CA . SER A 1 193 ? -0.054 -8.995 6.548 1.00 91.62 193 SER A CA 1
ATOM 1656 C C . SER A 1 193 ? -0.969 -7.942 7.148 1.00 91.62 193 SER A C 1
ATOM 1658 O O . SER A 1 193 ? -0.495 -7.026 7.823 1.00 91.62 193 SER A O 1
ATOM 1660 N N . ALA A 1 194 ? -2.272 -8.067 6.939 1.00 91.62 194 ALA A N 1
ATOM 1661 C CA . ALA A 1 194 ? -3.254 -7.299 7.674 1.00 91.62 194 ALA A CA 1
ATOM 1662 C C . ALA A 1 194 ? -3.258 -7.795 9.127 1.00 91.62 194 ALA A C 1
ATOM 1664 O O . ALA A 1 194 ? -3.486 -8.973 9.397 1.00 91.62 194 ALA A O 1
ATOM 1665 N N . VAL A 1 195 ? -2.958 -6.898 10.062 1.00 91.62 195 VAL A N 1
ATOM 1666 C CA . VAL A 1 195 ? -2.856 -7.219 11.498 1.00 91.62 195 VAL A CA 1
ATOM 1667 C C . VAL A 1 195 ? -4.083 -6.778 12.288 1.00 91.62 195 VAL A C 1
ATOM 1669 O O . VAL A 1 195 ? -4.238 -7.135 13.453 1.00 91.62 195 VAL A O 1
ATOM 1672 N N . GLY A 1 196 ? -4.953 -5.986 11.668 1.00 91.19 196 GLY A N 1
ATOM 1673 C CA . GLY A 1 196 ? -6.214 -5.581 12.259 1.00 91.19 196 GLY A CA 1
ATOM 1674 C C . GLY A 1 196 ? -6.916 -4.504 11.450 1.00 91.19 196 GLY A C 1
ATOM 1675 O O . GLY A 1 196 ? -6.355 -3.905 10.530 1.00 91.19 196 GLY A O 1
ATOM 1676 N N . LYS A 1 197 ? -8.161 -4.231 11.835 1.00 92.25 197 LYS A N 1
ATOM 1677 C CA . LYS A 1 197 ? -8.953 -3.115 11.323 1.00 92.25 197 LYS A CA 1
ATOM 1678 C C . LYS A 1 197 ? -9.670 -2.405 12.457 1.00 92.25 197 LYS A C 1
ATOM 1680 O O . LYS A 1 197 ? -10.038 -3.046 13.441 1.00 92.25 197 LYS A O 1
ATOM 1685 N N . VAL A 1 198 ? -9.904 -1.112 12.291 1.00 91.06 198 VAL A N 1
ATOM 1686 C CA . VAL A 1 198 ? -10.742 -0.312 13.188 1.00 91.06 198 VAL A CA 1
ATOM 1687 C C . VAL A 1 198 ? -11.814 0.404 12.391 1.00 91.06 198 VAL A C 1
ATOM 1689 O O . VAL A 1 198 ? -11.585 0.827 11.256 1.00 91.06 198 VAL A O 1
ATOM 1692 N N . THR A 1 199 ? -12.996 0.536 12.984 1.00 89.25 199 THR A N 1
ATOM 1693 C CA . THR A 1 199 ? -14.116 1.262 12.377 1.00 89.25 199 THR A CA 1
ATOM 1694 C C . THR A 1 199 ? -14.595 2.388 13.281 1.00 89.25 199 THR A C 1
ATOM 1696 O O . THR A 1 199 ? -14.450 2.335 14.503 1.00 89.25 199 THR A O 1
ATOM 1699 N N . LEU A 1 200 ? -15.243 3.392 12.686 1.00 84.75 200 LEU A N 1
ATOM 1700 C CA . LEU A 1 200 ? -15.890 4.463 13.444 1.00 84.75 200 LEU A CA 1
ATOM 1701 C C . LEU A 1 200 ? -16.936 3.918 14.431 1.00 84.75 200 LEU A C 1
ATOM 1703 O O . LEU A 1 200 ? -17.036 4.398 15.554 1.00 84.75 200 LEU A O 1
ATOM 1707 N N . LYS A 1 201 ? -17.693 2.890 14.026 1.00 85.88 201 LYS A N 1
ATOM 1708 C CA . LYS A 1 201 ? -18.724 2.275 14.873 1.00 85.88 201 LYS A CA 1
ATOM 1709 C C . LYS A 1 201 ? -18.133 1.664 16.142 1.00 85.88 201 LYS A C 1
ATOM 1711 O O . LYS A 1 201 ? -18.725 1.808 17.201 1.00 85.88 201 LYS A O 1
ATOM 1716 N N . GLU A 1 202 ? -16.983 1.002 16.039 1.00 85.75 202 GLU A N 1
ATOM 1717 C CA . GLU A 1 202 ? -16.284 0.440 17.204 1.00 85.75 202 GLU A CA 1
ATOM 1718 C C . GLU A 1 202 ? -15.831 1.545 18.162 1.00 85.75 202 GLU A C 1
ATOM 1720 O O . GLU A 1 202 ? -16.060 1.441 19.362 1.00 85.75 202 GLU A O 1
ATOM 1725 N N . ARG A 1 203 ? -15.284 2.643 17.624 1.00 84.00 203 ARG A N 1
ATOM 1726 C CA . ARG A 1 203 ? -14.839 3.792 18.423 1.00 84.00 203 ARG A CA 1
ATOM 1727 C C . ARG A 1 203 ? -15.970 4.454 19.212 1.00 84.00 203 ARG A C 1
ATOM 1729 O O . ARG A 1 203 ? -15.744 4.899 20.330 1.00 84.00 203 ARG A O 1
ATOM 1736 N N . LEU A 1 204 ? -17.160 4.555 18.617 1.00 86.00 204 LEU A N 1
ATOM 1737 C CA . LEU A 1 204 ? -18.321 5.198 19.244 1.00 86.00 204 LEU A CA 1
ATOM 1738 C C . LEU A 1 204 ? -19.046 4.296 20.254 1.00 86.00 204 LEU A C 1
ATOM 1740 O O . LEU A 1 204 ? -19.761 4.814 21.102 1.00 86.00 204 LEU A O 1
ATOM 1744 N N . LYS A 1 205 ? -18.896 2.969 20.156 1.00 89.56 205 LYS A N 1
ATOM 1745 C CA . LYS A 1 205 ? -19.604 2.008 21.016 1.00 89.56 205 LYS A CA 1
ATOM 1746 C C . LYS A 1 205 ? -18.956 1.832 22.386 1.00 89.56 205 LYS A C 1
ATOM 1748 O O . LYS A 1 205 ? -19.652 1.909 23.390 1.00 89.56 205 LYS A O 1
ATOM 1753 N N . ASN A 1 206 ? -17.657 1.543 22.421 1.00 88.75 206 ASN A N 1
ATOM 1754 C CA . ASN A 1 206 ? -16.926 1.303 23.663 1.00 88.75 206 ASN A CA 1
ATOM 1755 C C . ASN A 1 206 ? -15.483 1.791 23.512 1.00 88.75 206 ASN A C 1
ATOM 1757 O O . ASN A 1 206 ? -14.675 1.186 22.805 1.00 88.75 206 ASN A O 1
ATOM 1761 N N . LEU A 1 207 ? -15.172 2.905 24.172 1.00 89.00 207 LEU A N 1
ATOM 1762 C CA . LEU A 1 207 ? -13.876 3.562 24.047 1.00 89.00 207 LEU A CA 1
ATOM 1763 C C . LEU A 1 207 ? -12.744 2.750 24.697 1.00 89.00 207 LEU A C 1
ATOM 1765 O O . LEU A 1 207 ? -11.637 2.725 24.163 1.00 89.00 207 LEU A O 1
ATOM 1769 N N . GLU A 1 208 ? -13.010 2.056 25.805 1.00 88.75 208 GLU A N 1
ATOM 1770 C CA . GLU A 1 208 ? -12.006 1.228 26.484 1.00 88.75 208 GLU A CA 1
ATOM 1771 C C . GLU A 1 208 ? -11.620 0.017 25.633 1.00 88.75 208 GLU A C 1
ATOM 1773 O O . GLU A 1 208 ? -10.441 -0.209 25.358 1.00 88.75 208 GLU A O 1
ATOM 1778 N N . GLU A 1 209 ? -12.616 -0.716 25.131 1.00 89.81 209 GLU A N 1
ATOM 1779 C CA . GLU A 1 209 ? -12.397 -1.866 24.250 1.00 89.81 209 GLU A CA 1
ATOM 1780 C C . GLU A 1 209 ? -11.700 -1.449 22.945 1.00 89.81 209 GLU A C 1
ATOM 1782 O O . GLU A 1 209 ? -10.775 -2.119 22.472 1.00 89.81 209 GLU A O 1
ATOM 1787 N N . PHE A 1 210 ? -12.089 -0.296 22.393 1.00 91.00 210 PHE A N 1
ATOM 1788 C CA . PHE A 1 210 ? -11.435 0.296 21.234 1.00 91.00 210 PHE A CA 1
ATOM 1789 C C . PHE A 1 210 ? -9.953 0.586 21.499 1.00 91.00 210 PHE A C 1
ATOM 1791 O O . PHE A 1 210 ? -9.100 0.189 20.702 1.00 91.00 210 PHE A O 1
ATOM 1798 N N . ASN A 1 211 ? -9.628 1.227 22.624 1.00 90.88 211 ASN A N 1
ATOM 1799 C CA . ASN A 1 211 ? -8.248 1.545 22.988 1.00 90.88 211 ASN A CA 1
ATOM 1800 C C . ASN A 1 211 ? -7.409 0.277 23.195 1.00 90.88 211 ASN A C 1
ATOM 1802 O O . ASN A 1 211 ? -6.281 0.205 22.705 1.00 90.88 211 ASN A O 1
ATOM 1806 N N . LEU A 1 212 ? -7.965 -0.757 23.836 1.00 91.88 212 LEU A N 1
ATOM 1807 C CA . LEU A 1 212 ? -7.299 -2.056 23.987 1.00 91.88 212 LEU A CA 1
ATOM 1808 C C . LEU A 1 212 ? -7.011 -2.711 22.630 1.00 91.88 212 LEU A C 1
ATOM 1810 O O . LEU A 1 212 ? -5.920 -3.244 22.408 1.00 91.88 212 LEU A O 1
ATOM 1814 N N . LYS A 1 213 ? -7.965 -2.655 21.694 1.00 92.69 213 LYS A N 1
ATOM 1815 C CA . LYS A 1 213 ? -7.797 -3.174 20.331 1.00 92.69 213 LYS A CA 1
ATOM 1816 C C . LYS A 1 213 ? -6.721 -2.406 19.559 1.00 92.69 213 LYS A C 1
ATOM 1818 O O . LYS A 1 213 ? -5.864 -3.033 18.937 1.00 92.69 213 LYS A O 1
ATOM 1823 N N . VAL A 1 214 ? -6.729 -1.073 19.621 1.00 91.75 214 VAL A N 1
ATOM 1824 C CA . VAL A 1 214 ? -5.693 -0.224 19.006 1.00 91.75 214 VAL A CA 1
ATOM 1825 C C . VAL A 1 214 ? -4.318 -0.532 19.600 1.00 91.75 214 VAL A C 1
ATOM 1827 O O . VAL A 1 214 ? -3.368 -0.725 18.843 1.00 91.75 214 VAL A O 1
ATOM 1830 N N . GLY A 1 215 ? -4.218 -0.680 20.924 1.00 90.56 215 GLY A N 1
ATOM 1831 C CA . GLY A 1 215 ? -2.979 -1.061 21.607 1.00 90.56 215 GLY A CA 1
ATOM 1832 C C . GLY A 1 215 ? -2.417 -2.397 21.113 1.00 90.56 215 GLY A C 1
ATOM 1833 O O . GLY A 1 215 ? -1.232 -2.487 20.788 1.00 90.56 215 GLY A O 1
ATOM 1834 N N . LYS A 1 216 ? -3.272 -3.418 20.952 1.00 91.94 216 LYS A N 1
ATOM 1835 C CA . LYS A 1 216 ? -2.881 -4.713 20.361 1.00 91.94 216 LYS A CA 1
ATOM 1836 C C . LYS A 1 216 ? -2.377 -4.564 18.923 1.00 91.94 216 LYS A C 1
ATOM 1838 O O . LYS A 1 216 ? -1.353 -5.146 18.575 1.00 91.94 216 LYS A O 1
ATOM 1843 N N . ILE A 1 217 ? -3.061 -3.774 18.092 1.00 91.88 217 ILE A N 1
ATOM 1844 C CA . ILE A 1 217 ? -2.638 -3.511 16.707 1.00 91.88 217 ILE A CA 1
ATOM 1845 C C . ILE A 1 217 ? -1.263 -2.838 16.687 1.00 91.88 217 ILE A C 1
ATOM 1847 O O . ILE A 1 217 ? -0.382 -3.272 15.950 1.00 91.88 217 ILE A O 1
ATOM 1851 N N . PHE A 1 218 ? -1.052 -1.810 17.509 1.00 91.31 218 PHE A N 1
ATOM 1852 C CA . PHE A 1 218 ? 0.217 -1.082 17.566 1.00 91.31 218 PHE A CA 1
ATOM 1853 C C . PHE A 1 218 ? 1.365 -1.988 18.007 1.00 91.31 218 PHE A C 1
ATOM 1855 O O . PHE A 1 218 ? 2.428 -1.973 17.387 1.00 91.31 218 PHE A O 1
ATOM 1862 N N . PHE A 1 219 ? 1.125 -2.831 19.013 1.00 89.75 219 PHE A N 1
ATOM 1863 C CA . PHE A 1 219 ? 2.084 -3.837 19.457 1.00 89.75 219 PHE A CA 1
ATOM 1864 C C . PHE A 1 219 ? 2.478 -4.801 18.324 1.00 89.75 219 PHE A C 1
ATOM 1866 O O . PHE A 1 219 ? 3.662 -5.074 18.125 1.00 89.75 219 PHE A O 1
ATOM 1873 N N . LEU A 1 220 ? 1.509 -5.274 17.531 1.00 89.62 220 LEU A N 1
ATOM 1874 C CA . LEU A 1 220 ? 1.769 -6.151 16.383 1.00 89.62 220 LEU A CA 1
ATOM 1875 C C . LEU A 1 220 ? 2.527 -5.443 15.250 1.00 89.62 220 LEU A C 1
ATOM 1877 O O . LEU A 1 220 ? 3.414 -6.045 14.640 1.00 89.62 220 LEU A O 1
ATOM 1881 N N . LEU A 1 221 ? 2.203 -4.176 14.969 1.00 87.94 221 LEU A N 1
ATOM 1882 C CA . LEU A 1 221 ? 2.878 -3.378 13.939 1.00 87.94 221 LEU A CA 1
ATOM 1883 C C . LEU A 1 221 ? 4.353 -3.135 14.278 1.00 87.94 221 LEU A C 1
ATOM 1885 O O . LEU A 1 221 ? 5.197 -3.225 13.391 1.00 87.94 221 LEU A O 1
ATOM 1889 N N . GLN A 1 222 ? 4.663 -2.879 15.550 1.00 82.81 222 GLN A N 1
ATOM 1890 C CA . GLN A 1 222 ? 6.026 -2.642 16.044 1.00 82.81 222 GLN A CA 1
ATOM 1891 C C . GLN A 1 222 ? 6.841 -3.917 16.309 1.00 82.81 222 GLN A C 1
ATOM 1893 O O . GLN A 1 222 ? 7.980 -3.807 16.755 1.00 82.81 222 GLN A O 1
ATOM 1898 N N . GLY A 1 223 ? 6.245 -5.103 16.131 1.00 67.62 223 GLY A N 1
ATOM 1899 C CA . GLY A 1 223 ? 6.676 -6.363 16.749 1.00 67.62 223 GLY A CA 1
ATOM 1900 C C . GLY A 1 223 ? 8.188 -6.539 16.962 1.00 67.62 223 GLY A C 1
ATOM 1901 O O . GLY A 1 223 ? 8.955 -6.395 16.025 1.00 67.62 223 GLY A O 1
ATOM 1902 N N . LYS A 1 224 ? 8.601 -6.890 18.191 1.00 48.72 224 LYS A N 1
ATOM 1903 C CA . LYS A 1 224 ? 9.966 -7.283 18.628 1.00 48.72 224 LYS A CA 1
ATOM 1904 C C . LYS A 1 224 ? 11.175 -6.453 18.141 1.00 48.72 224 LYS A C 1
ATOM 1906 O O . LYS A 1 224 ? 12.303 -6.847 18.427 1.00 48.72 224 LYS A O 1
ATOM 1911 N N . ASP A 1 225 ? 11.010 -5.261 17.570 1.00 42.94 225 ASP A N 1
ATOM 1912 C CA . ASP A 1 225 ? 12.153 -4.375 17.271 1.00 42.94 225 ASP A CA 1
ATOM 1913 C C . ASP A 1 225 ? 12.896 -3.892 18.545 1.00 42.94 225 ASP A C 1
ATOM 1915 O O . ASP A 1 225 ? 13.980 -3.318 18.456 1.00 42.94 225 ASP A O 1
ATOM 1919 N N . LYS A 1 226 ? 12.370 -4.185 19.749 1.00 39.56 226 LYS A N 1
ATOM 1920 C CA . LYS A 1 226 ? 13.059 -3.974 21.037 1.00 39.56 226 LYS A CA 1
ATOM 1921 C C . LYS A 1 226 ? 13.980 -5.116 21.493 1.00 39.56 226 LYS A C 1
ATOM 1923 O O . LYS A 1 226 ? 14.826 -4.868 22.341 1.00 39.56 226 LYS A O 1
ATOM 1928 N N . GLU A 1 227 ? 13.872 -6.336 20.962 1.00 32.91 227 GLU A N 1
ATOM 1929 C CA . GLU A 1 227 ? 14.779 -7.431 21.374 1.00 32.91 227 GLU A CA 1
ATOM 1930 C C . GLU A 1 227 ? 16.081 -7.455 20.555 1.00 32.91 227 GLU A C 1
ATOM 1932 O O . GLU A 1 227 ? 17.128 -7.858 21.056 1.00 32.91 227 GLU A O 1
ATOM 1937 N N . VAL A 1 228 ? 16.069 -6.941 19.320 1.00 36.25 228 VAL A N 1
ATOM 1938 C CA . VAL A 1 228 ? 17.257 -6.957 18.443 1.00 36.25 228 VAL A CA 1
ATOM 1939 C C . VAL A 1 228 ? 18.197 -5.769 18.699 1.00 36.25 228 VAL A C 1
ATOM 1941 O O . VAL A 1 228 ? 19.389 -5.859 18.407 1.00 36.25 228 VAL A O 1
ATOM 1944 N N . SER A 1 229 ? 17.719 -4.674 19.304 1.00 31.73 229 SER A N 1
ATOM 1945 C CA . SER A 1 229 ? 18.605 -3.589 19.756 1.00 31.73 229 SER A CA 1
ATOM 1946 C C . SER A 1 229 ? 19.381 -3.948 21.029 1.00 31.73 229 SER A C 1
ATOM 1948 O O . SER A 1 229 ? 20.493 -3.461 21.202 1.00 31.73 229 SER A O 1
ATOM 1950 N N . SER A 1 230 ? 18.864 -4.855 21.869 1.00 31.59 230 SER A N 1
ATOM 1951 C CA . SER A 1 230 ? 19.596 -5.382 23.034 1.00 31.59 230 SER A CA 1
ATOM 1952 C C . SER A 1 230 ? 20.655 -6.421 22.650 1.00 31.59 230 SER A C 1
ATOM 1954 O O . SER A 1 230 ? 21.653 -6.554 23.350 1.00 31.59 230 SER A O 1
ATOM 1956 N N . ALA A 1 231 ? 20.474 -7.135 21.536 1.00 34.00 231 ALA A N 1
ATOM 1957 C CA . ALA A 1 231 ? 21.440 -8.125 21.052 1.00 34.00 231 ALA A CA 1
ATOM 1958 C C . ALA A 1 231 ? 22.625 -7.507 20.280 1.00 34.00 231 ALA A C 1
ATOM 1960 O O . ALA A 1 231 ? 23.607 -8.192 20.016 1.00 34.00 231 ALA A O 1
ATOM 1961 N N . LYS A 1 232 ? 22.556 -6.215 19.928 1.00 33.66 232 LYS A N 1
ATOM 1962 C CA . LYS A 1 232 ? 23.658 -5.481 19.277 1.00 33.66 232 LYS A CA 1
ATOM 1963 C C . LYS A 1 232 ? 24.612 -4.772 20.244 1.00 33.66 232 LYS A C 1
ATOM 1965 O O . LYS A 1 232 ? 25.600 -4.222 19.781 1.00 33.66 232 LYS A O 1
ATOM 1970 N N . ASN A 1 233 ? 24.346 -4.828 21.550 1.00 35.59 233 ASN A N 1
ATOM 1971 C CA . ASN A 1 233 ? 25.228 -4.289 22.593 1.00 35.59 233 ASN A CA 1
ATOM 1972 C C . ASN A 1 233 ? 25.941 -5.393 23.402 1.00 35.59 233 ASN A C 1
ATOM 1974 O O . ASN A 1 233 ? 26.411 -5.131 24.504 1.00 35.59 233 ASN A O 1
ATOM 1978 N N . LEU A 1 234 ? 25.990 -6.627 22.885 1.00 35.50 234 LEU A N 1
ATOM 1979 C CA . LEU A 1 234 ? 26.631 -7.779 23.539 1.00 35.50 234 LEU A CA 1
ATOM 1980 C C . LEU A 1 234 ? 27.643 -8.515 22.639 1.00 35.50 234 LEU A C 1
ATOM 1982 O O . LEU A 1 234 ? 27.932 -9.687 22.871 1.00 35.50 234 LEU A O 1
ATOM 1986 N N . ILE A 1 235 ? 28.199 -7.832 21.635 1.00 35.91 235 ILE A N 1
ATOM 1987 C CA . ILE A 1 235 ? 29.417 -8.266 20.932 1.00 35.91 235 ILE A CA 1
ATOM 1988 C C . ILE A 1 235 ? 30.381 -7.089 20.888 1.00 35.91 235 ILE A C 1
ATOM 1990 O O . ILE A 1 235 ? 29.916 -5.997 20.488 1.00 35.91 235 ILE A O 1
#

pLDDT: mean 82.81, std 13.09, range [31.59, 93.88]